Protein AF-A0A4V6XVJ5-F1 (afdb_monomer_lite)

Structure (mmCIF, N/CA/C/O backbone):
data_AF-A0A4V6XVJ5-F1
#
_entry.id   AF-A0A4V6XVJ5-F1
#
loop_
_atom_site.group_PDB
_atom_site.id
_atom_site.type_symbol
_atom_site.label_atom_id
_atom_site.label_alt_id
_atom_site.label_comp_id
_atom_site.label_asym_id
_atom_site.label_entity_id
_atom_site.label_seq_id
_atom_site.pdbx_PDB_ins_code
_atom_site.Cartn_x
_atom_site.Cartn_y
_atom_site.Cartn_z
_atom_site.occupancy
_atom_site.B_iso_or_equiv
_atom_site.auth_seq_id
_atom_site.auth_comp_id
_atom_site.auth_asym_id
_atom_site.auth_atom_id
_atom_site.pdbx_PDB_model_num
ATOM 1 N N . MET A 1 1 ? 0.151 -7.915 -37.404 1.00 77.31 1 MET A N 1
ATOM 2 C CA . MET A 1 1 ? 0.099 -6.824 -36.408 1.00 77.31 1 MET A CA 1
ATOM 3 C C . MET A 1 1 ? -0.570 -7.412 -35.186 1.00 77.31 1 MET A C 1
ATOM 5 O O . MET A 1 1 ? -1.632 -7.996 -35.356 1.00 77.31 1 MET A O 1
ATOM 9 N N . CYS A 1 2 ? 0.086 -7.377 -34.028 1.00 83.38 2 CYS A N 1
ATOM 10 C CA . CYS A 1 2 ? -0.517 -7.877 -32.796 1.00 83.38 2 CYS A CA 1
ATOM 11 C C . CYS A 1 2 ? -1.532 -6.864 -32.285 1.00 83.38 2 CYS A C 1
ATOM 13 O O . CYS A 1 2 ? -1.265 -5.664 -32.319 1.00 83.38 2 CYS A O 1
ATOM 15 N N . ASP A 1 3 ? -2.682 -7.363 -31.858 1.00 83.81 3 ASP A N 1
ATOM 16 C CA . ASP A 1 3 ? -3.689 -6.549 -31.196 1.00 83.81 3 ASP A CA 1
ATOM 17 C C . ASP A 1 3 ? -3.250 -6.365 -29.739 1.00 83.81 3 ASP A C 1
ATOM 19 O O . ASP A 1 3 ? -2.937 -7.342 -29.057 1.00 83.81 3 ASP A O 1
ATOM 23 N N . SER A 1 4 ? -3.145 -5.119 -29.282 1.00 83.50 4 SER A N 1
ATOM 24 C CA . SER A 1 4 ? -2.827 -4.812 -27.883 1.00 83.50 4 SER A CA 1
ATOM 25 C C . SER A 1 4 ? -4.053 -4.893 -26.972 1.00 83.50 4 SER A C 1
ATOM 27 O O . SER A 1 4 ? -3.906 -4.784 -25.752 1.00 83.50 4 SER A O 1
ATOM 29 N N . GLU A 1 5 ? -5.246 -5.068 -27.547 1.00 88.94 5 GLU A N 1
ATOM 30 C CA . GLU A 1 5 ? -6.485 -5.234 -26.799 1.00 88.94 5 GLU A CA 1
ATOM 31 C C . GLU A 1 5 ? -6.541 -6.617 -26.141 1.00 88.94 5 GLU A C 1
ATOM 33 O O . GLU A 1 5 ? -6.606 -7.661 -26.802 1.00 88.94 5 GLU A O 1
ATOM 38 N N . GLY A 1 6 ? -6.519 -6.617 -24.812 1.00 88.81 6 GLY A N 1
ATOM 39 C CA . GLY A 1 6 ? -6.789 -7.802 -24.013 1.00 88.81 6 GLY A CA 1
ATOM 40 C C . GLY A 1 6 ? -8.284 -7.991 -23.763 1.00 88.81 6 GLY A C 1
ATOM 41 O O . GLY A 1 6 ? -9.102 -7.100 -23.980 1.00 88.81 6 GLY A O 1
ATOM 42 N N . GLU A 1 7 ? -8.636 -9.161 -23.247 1.00 92.12 7 GLU A N 1
ATOM 43 C CA . GLU A 1 7 ? -9.950 -9.443 -22.683 1.00 92.12 7 GLU A CA 1
ATOM 44 C C . GLU A 1 7 ? -9.825 -9.690 -21.184 1.00 92.12 7 GLU A C 1
ATOM 46 O O . GLU A 1 7 ? -8.873 -10.301 -20.698 1.00 92.12 7 GLU A O 1
ATOM 51 N N . TRP A 1 8 ? -10.801 -9.214 -20.419 1.00 93.12 8 TRP A N 1
ATOM 52 C CA . TRP A 1 8 ? -10.860 -9.520 -18.999 1.00 93.12 8 TRP A CA 1
ATOM 53 C C . TRP A 1 8 ? -11.197 -10.997 -18.789 1.00 93.12 8 TRP A C 1
ATOM 55 O O . TRP A 1 8 ? -12.204 -11.493 -19.295 1.00 93.12 8 TRP A O 1
ATOM 65 N N . SER A 1 9 ? -10.400 -11.684 -17.972 1.00 94.25 9 SER A N 1
ATOM 66 C CA . SER A 1 9 ? -10.726 -13.027 -17.510 1.00 94.25 9 SER A CA 1
ATOM 67 C C . SER A 1 9 ? -12.006 -13.033 -16.665 1.00 94.25 9 SER A C 1
ATOM 69 O O . SER A 1 9 ? -12.513 -11.996 -16.214 1.00 94.25 9 SER A O 1
ATOM 71 N N . GLN A 1 10 ? -12.535 -14.233 -16.424 1.00 95.38 10 GLN A N 1
ATOM 72 C CA . GLN A 1 10 ? -13.601 -14.416 -15.445 1.00 95.38 10 GLN A CA 1
ATOM 73 C C . GLN A 1 10 ? -13.114 -13.992 -14.056 1.00 95.38 10 GLN A C 1
ATOM 75 O O . GLN A 1 10 ? -11.960 -14.216 -13.687 1.00 95.38 10 GLN A O 1
ATOM 80 N N . TRP A 1 11 ? -14.012 -13.396 -13.275 1.00 95.81 11 TRP A N 1
ATOM 81 C CA . TRP A 1 11 ? -13.737 -13.111 -11.872 1.00 95.81 11 TRP A CA 1
ATOM 82 C C . TRP A 1 11 ? -13.447 -14.405 -11.112 1.00 95.81 11 TRP A C 1
ATOM 84 O O . TRP A 1 11 ? -14.161 -15.396 -11.275 1.00 95.81 11 TRP A O 1
ATOM 94 N N . THR A 1 12 ? -12.444 -14.378 -10.235 1.00 94.00 12 THR A N 1
ATOM 95 C CA . THR A 1 12 ? -12.270 -15.434 -9.240 1.00 94.00 12 THR A CA 1
ATOM 96 C C . THR A 1 12 ? -13.498 -15.512 -8.337 1.00 94.00 12 THR A C 1
ATOM 98 O O . THR A 1 12 ? -14.246 -14.538 -8.169 1.00 94.00 12 THR A O 1
ATOM 101 N N . SER A 1 13 ? -13.684 -16.669 -7.702 1.00 94.25 13 SER A N 1
ATOM 102 C CA . SER A 1 13 ? -14.568 -16.760 -6.545 1.00 94.25 13 SER A CA 1
ATOM 103 C C . SER A 1 13 ? -14.141 -15.741 -5.490 1.00 94.25 13 SER A C 1
ATOM 105 O O . SER A 1 13 ? -12.964 -15.388 -5.382 1.00 94.25 13 SER A O 1
ATOM 107 N N . TRP A 1 14 ? -15.120 -15.257 -4.736 1.00 92.50 14 TRP A N 1
ATOM 108 C CA . TRP A 1 14 ? -14.870 -14.449 -3.553 1.00 92.50 14 TRP A CA 1
ATOM 109 C C . TRP A 1 14 ? -14.043 -15.250 -2.548 1.00 92.50 14 TRP A C 1
ATOM 111 O O . TRP A 1 14 ? -14.385 -16.398 -2.263 1.00 92.50 14 TRP A O 1
ATOM 121 N N . GLU A 1 15 ? -12.980 -14.646 -2.025 1.00 89.12 15 GLU A N 1
ATOM 122 C CA . GLU A 1 15 ? -12.219 -15.201 -0.908 1.00 89.12 15 GLU A CA 1
ATOM 123 C C . GLU A 1 15 ? -13.143 -15.409 0.295 1.00 89.12 15 GLU A C 1
ATOM 125 O O . GLU A 1 15 ? -14.066 -14.618 0.532 1.00 89.12 15 GLU A O 1
ATOM 130 N N . GLU A 1 16 ? -12.915 -16.488 1.040 1.00 90.25 16 GLU A N 1
ATOM 131 C CA . GLU A 1 16 ? -13.668 -16.745 2.261 1.00 90.25 16 GLU A CA 1
ATOM 132 C C . GLU A 1 16 ? -13.434 -15.612 3.263 1.00 90.25 16 GLU A C 1
ATOM 134 O O . GLU A 1 16 ? -12.333 -15.077 3.392 1.00 90.25 16 GLU A O 1
ATOM 139 N N . CYS A 1 17 ? -14.501 -15.221 3.952 1.00 85.31 17 CYS A N 1
ATOM 140 C CA . CYS A 1 17 ? -14.422 -14.234 5.015 1.00 85.31 17 CYS A CA 1
ATOM 141 C C . CYS A 1 17 ? -13.543 -14.789 6.134 1.00 85.31 17 CYS A C 1
ATOM 143 O O . CYS A 1 17 ? -13.891 -15.789 6.762 1.00 85.31 17 CYS A O 1
ATOM 145 N N . SER A 1 18 ? -12.377 -14.176 6.330 1.00 68.81 18 SER A N 1
ATOM 146 C CA . SER A 1 18 ? -11.473 -14.541 7.415 1.00 68.81 18 SER A CA 1
ATOM 147 C C . SER A 1 18 ? -12.133 -14.186 8.744 1.00 68.81 18 SER A C 1
ATOM 149 O O . SER A 1 18 ? -12.203 -13.009 9.084 1.00 68.81 18 SER A O 1
ATOM 151 N N . GLN A 1 19 ? -12.584 -15.200 9.487 1.00 59.81 19 GLN A N 1
ATOM 152 C CA . GLN A 1 19 ? -13.159 -15.080 10.834 1.00 59.81 19 GLN A CA 1
ATOM 153 C C . GLN A 1 19 ? -12.113 -14.741 11.909 1.00 59.81 19 GLN A C 1
ATOM 155 O O . GLN A 1 19 ? -12.142 -15.279 13.018 1.00 59.81 19 GLN A O 1
ATOM 160 N N . GLU A 1 20 ? -11.136 -13.886 11.614 1.00 58.22 20 GLU A N 1
ATOM 161 C CA . GLU A 1 20 ? -10.266 -13.400 12.678 1.00 58.22 20 GLU A CA 1
ATOM 162 C C . GLU A 1 20 ? -11.049 -12.396 13.526 1.00 58.22 20 GLU A C 1
ATOM 164 O O . GLU A 1 20 ? -11.310 -11.275 13.089 1.00 58.22 20 GLU A O 1
ATOM 169 N N . ILE A 1 21 ? -11.411 -12.833 14.744 1.00 51.28 21 ILE A N 1
ATOM 170 C CA . ILE A 1 21 ? -12.167 -12.143 15.810 1.00 51.28 21 ILE A CA 1
ATOM 171 C C . ILE A 1 21 ? -11.436 -10.863 16.252 1.00 51.28 21 ILE A C 1
ATOM 173 O O . ILE A 1 21 ? -10.920 -10.719 17.359 1.00 51.28 21 ILE A O 1
ATOM 177 N N . SER A 1 22 ? -11.356 -9.894 15.357 1.00 46.94 22 SER A N 1
ATOM 178 C CA . SER A 1 22 ? -10.777 -8.589 15.598 1.00 46.94 22 SER A CA 1
ATOM 179 C C . SER A 1 22 ? -11.699 -7.547 14.986 1.00 46.94 22 SER A C 1
ATOM 181 O O . SER A 1 22 ? -12.334 -7.761 13.963 1.00 46.94 22 SER A O 1
ATOM 183 N N . VAL A 1 23 ? -11.821 -6.408 15.661 1.00 50.66 23 VAL A N 1
ATOM 184 C CA . VAL A 1 23 ? -12.864 -5.373 15.503 1.00 50.66 23 VAL A CA 1
ATOM 185 C C . VAL A 1 23 ? -12.814 -4.633 14.139 1.00 50.66 23 VAL A C 1
ATOM 187 O O . VAL A 1 23 ? -13.406 -3.570 13.955 1.00 50.66 23 VAL A O 1
ATOM 190 N N . VAL A 1 24 ? -12.111 -5.177 13.145 1.00 51.53 24 VAL A N 1
ATOM 191 C CA . VAL A 1 24 ? -12.070 -4.690 11.766 1.00 51.53 24 VAL A CA 1
ATOM 192 C C . VAL A 1 24 ? -13.056 -5.522 10.951 1.00 51.53 24 VAL A C 1
ATOM 194 O O . VAL A 1 24 ? -12.954 -6.740 10.924 1.00 51.53 24 VAL A O 1
ATOM 197 N N . ARG A 1 25 ? -14.025 -4.866 10.300 1.00 57.25 25 ARG A N 1
ATOM 198 C CA . ARG A 1 25 ? -15.020 -5.545 9.455 1.00 57.25 25 ARG A CA 1
ATOM 199 C C . ARG A 1 25 ? -14.314 -6.463 8.457 1.00 57.25 25 ARG A C 1
ATOM 201 O O . ARG A 1 25 ? -13.457 -5.996 7.707 1.00 57.25 25 ARG A O 1
ATOM 208 N N . GLU A 1 26 ? -14.680 -7.740 8.480 1.00 74.81 26 GLU A N 1
ATOM 209 C CA . GLU A 1 26 ? -14.165 -8.746 7.559 1.00 74.81 26 GLU A CA 1
ATOM 210 C C . GLU A 1 26 ? -14.510 -8.333 6.125 1.00 74.81 26 GLU A C 1
ATOM 212 O O . GLU A 1 26 ? -15.661 -8.005 5.814 1.00 74.81 26 GLU A O 1
ATOM 217 N N . GLN A 1 27 ? -13.501 -8.309 5.257 1.00 82.31 27 GLN A N 1
ATOM 218 C CA . GLN A 1 27 ? -13.667 -8.037 3.834 1.00 82.31 27 GLN A CA 1
ATOM 219 C C . GLN A 1 27 ? -13.317 -9.291 3.046 1.00 82.31 27 GLN A C 1
ATOM 221 O O . GLN A 1 27 ? -12.343 -9.976 3.342 1.00 82.31 27 GLN A O 1
ATOM 226 N N . SER A 1 28 ? -14.124 -9.566 2.031 1.00 87.38 28 SER A N 1
ATOM 227 C CA . SER A 1 28 ? -13.884 -10.603 1.039 1.00 87.38 28 SER A CA 1
ATOM 228 C C . SER A 1 28 ? -13.462 -9.920 -0.257 1.00 87.38 28 SER A C 1
ATOM 230 O O . SER A 1 28 ? -14.032 -8.888 -0.630 1.00 87.38 28 SER A O 1
ATOM 232 N N . SER A 1 29 ? -12.459 -10.470 -0.939 1.00 88.81 29 SER A N 1
ATOM 233 C CA . SER A 1 29 ? -11.959 -9.927 -2.199 1.00 88.81 29 SER A CA 1
ATOM 234 C C . SER A 1 29 ? -12.123 -10.925 -3.343 1.00 88.81 29 SER A C 1
ATOM 236 O O . SER A 1 29 ? -12.207 -12.136 -3.138 1.00 88.81 29 SER A O 1
ATOM 238 N N . ARG A 1 30 ? -12.218 -10.417 -4.569 1.00 92.62 30 ARG A N 1
ATOM 239 C CA . ARG A 1 30 ? -12.063 -11.208 -5.793 1.00 92.62 30 ARG A CA 1
ATOM 240 C C . ARG A 1 30 ? -11.272 -10.418 -6.816 1.00 92.62 30 ARG A C 1
ATOM 242 O O . ARG A 1 30 ? -11.210 -9.188 -6.767 1.00 92.62 30 ARG A O 1
ATOM 249 N N . SER A 1 31 ? -10.679 -11.112 -7.776 1.00 90.88 31 SER A N 1
ATOM 250 C CA . SER A 1 31 ? -9.890 -10.463 -8.815 1.00 90.88 31 SER A CA 1
ATOM 251 C C . SER A 1 31 ? -10.122 -11.067 -10.189 1.00 90.88 31 SER A C 1
ATOM 253 O O . SER A 1 31 ? -10.646 -12.170 -10.318 1.00 90.88 31 SER A O 1
ATOM 255 N N . ARG A 1 32 ? -9.763 -10.315 -11.222 1.00 92.81 32 ARG A N 1
ATOM 256 C CA . ARG A 1 32 ? -9.665 -10.795 -12.600 1.00 92.81 32 ARG A CA 1
ATOM 257 C C . ARG A 1 32 ? -8.438 -10.189 -13.255 1.00 92.81 32 ARG A C 1
ATOM 259 O O . ARG A 1 32 ? -7.958 -9.136 -12.824 1.00 92.81 32 ARG A O 1
ATOM 266 N N . GLU A 1 33 ? -7.953 -10.841 -14.295 1.00 91.56 33 GLU A N 1
ATOM 267 C CA . GLU A 1 33 ? -6.733 -10.463 -14.995 1.00 91.56 33 GLU A CA 1
ATOM 268 C C . GLU A 1 33 ? -7.045 -10.090 -16.438 1.00 91.56 33 GLU A C 1
ATOM 270 O O . GLU A 1 33 ? -7.973 -10.619 -17.047 1.00 91.56 33 GLU A O 1
ATOM 275 N N . CYS A 1 34 ? -6.284 -9.145 -16.969 1.00 92.06 34 CYS A N 1
ATOM 276 C CA . CYS A 1 34 ? -6.323 -8.797 -18.376 1.00 92.06 34 CYS A CA 1
ATOM 277 C C . CYS A 1 34 ? -5.509 -9.850 -19.141 1.00 92.06 34 CYS A C 1
ATOM 279 O O . CYS A 1 34 ? -4.292 -9.939 -18.964 1.00 92.06 34 CYS A O 1
ATOM 281 N N . ILE A 1 35 ? -6.181 -10.684 -19.933 1.00 91.38 35 ILE A N 1
ATOM 282 C CA . ILE A 1 35 ? -5.590 -11.812 -20.660 1.00 91.38 35 ILE A CA 1
ATOM 283 C C . ILE A 1 35 ? -5.634 -11.572 -22.171 1.00 91.38 35 ILE A C 1
ATOM 285 O O . ILE A 1 35 ? -6.416 -10.771 -22.671 1.00 91.38 35 ILE A O 1
ATOM 289 N N . SER A 1 36 ? -4.757 -12.242 -22.917 1.00 89.50 36 SER A N 1
ATOM 290 C CA . SER A 1 36 ? -4.786 -12.174 -24.383 1.00 89.50 36 SER A CA 1
ATOM 291 C C . SER A 1 36 ? -5.982 -12.961 -24.925 1.00 89.50 36 SER A C 1
ATOM 293 O O . SER A 1 36 ? -6.366 -13.981 -24.348 1.00 89.50 36 SER A O 1
ATOM 295 N N . LYS A 1 37 ? -6.564 -12.494 -26.039 1.00 91.69 37 LYS A N 1
ATOM 296 C CA . LYS A 1 37 ? -7.649 -13.204 -26.737 1.00 91.69 37 LYS A CA 1
ATOM 297 C C . LYS A 1 37 ? -7.170 -14.621 -27.123 1.00 91.69 37 LYS A C 1
ATOM 299 O O . LYS A 1 37 ? -6.032 -14.758 -27.579 1.00 91.69 37 LYS A O 1
ATOM 304 N N . PRO A 1 38 ? -8.004 -15.667 -26.978 1.00 88.94 38 PRO A N 1
ATOM 305 C CA . PRO A 1 38 ? -7.586 -17.063 -27.162 1.00 88.94 38 PRO A CA 1
ATOM 306 C C . PRO A 1 38 ? -7.098 -17.385 -28.584 1.00 88.94 38 PRO A C 1
ATOM 308 O O . PRO A 1 38 ? -6.280 -18.286 -28.751 1.00 88.94 38 PRO A O 1
ATOM 311 N N . ASP A 1 39 ? -7.539 -16.618 -29.585 1.00 91.19 39 ASP A N 1
ATOM 312 C CA . ASP A 1 39 ? -7.175 -16.802 -30.997 1.00 91.19 39 ASP A CA 1
ATOM 313 C C . ASP A 1 39 ? -5.932 -15.993 -31.428 1.00 91.19 39 ASP A C 1
ATOM 315 O O . ASP A 1 39 ? -5.608 -15.912 -32.616 1.00 91.19 39 ASP A O 1
ATOM 319 N N . GLN A 1 40 ? -5.220 -15.361 -30.486 1.00 87.56 40 GLN A N 1
ATOM 320 C CA . GLN A 1 40 ? -4.002 -14.609 -30.793 1.00 87.56 40 GLN A CA 1
ATOM 321 C C . GLN A 1 40 ? -2.837 -15.554 -31.138 1.00 87.56 40 GLN A C 1
ATOM 323 O O . GLN A 1 40 ? -2.614 -16.550 -30.444 1.00 87.56 40 GLN A O 1
ATOM 328 N N . PRO A 1 41 ? -2.020 -15.230 -32.159 1.00 91.88 41 PRO A N 1
ATOM 329 C CA . PRO A 1 41 ? -0.774 -15.943 -32.413 1.00 91.88 41 PRO A CA 1
ATOM 330 C C . PRO A 1 41 ? 0.127 -15.919 -31.171 1.00 91.88 41 PRO A C 1
ATOM 332 O O . PRO A 1 41 ? 0.226 -14.892 -30.500 1.00 91.88 41 PRO A O 1
ATOM 335 N N . MET A 1 42 ? 0.854 -17.007 -30.901 1.00 86.31 42 MET A N 1
ATOM 336 C CA . MET A 1 42 ? 1.773 -17.102 -29.751 1.00 86.31 42 MET A CA 1
ATOM 337 C C . MET A 1 42 ? 2.783 -15.942 -29.671 1.00 86.31 42 MET A C 1
ATOM 339 O O . MET A 1 42 ? 3.097 -15.476 -28.579 1.00 86.31 42 MET A O 1
ATOM 343 N N . GLU A 1 43 ? 3.240 -15.426 -30.815 1.00 89.62 43 GLU A N 1
ATOM 344 C CA . GLU A 1 43 ? 4.138 -14.262 -30.888 1.00 89.62 43 GLU A CA 1
ATOM 345 C C . GLU A 1 43 ? 3.502 -12.989 -30.301 1.00 89.62 43 GLU A C 1
ATOM 347 O O . GLU A 1 43 ? 4.178 -12.172 -29.673 1.00 89.62 43 GLU A O 1
ATOM 352 N N . CYS A 1 44 ? 2.184 -12.837 -30.442 1.00 85.44 44 CYS A N 1
ATOM 353 C CA . CYS A 1 44 ? 1.443 -11.713 -29.882 1.00 85.44 44 CYS A CA 1
ATOM 354 C C . CYS A 1 44 ? 1.212 -11.854 -28.378 1.00 85.44 44 CYS A C 1
ATOM 356 O O . CYS A 1 44 ? 1.211 -10.851 -27.670 1.00 85.44 44 CYS A O 1
ATOM 358 N N . ILE A 1 45 ? 1.115 -13.084 -27.869 1.00 81.75 45 ILE A N 1
ATOM 359 C CA . ILE A 1 45 ? 1.033 -13.352 -26.428 1.00 81.75 45 ILE A CA 1
ATOM 360 C C . ILE A 1 45 ? 2.335 -12.928 -25.729 1.00 81.75 45 ILE A C 1
ATOM 362 O O . ILE A 1 45 ? 2.297 -12.303 -24.667 1.00 81.75 45 ILE A O 1
ATOM 366 N N . GLU A 1 46 ? 3.499 -13.206 -26.324 1.00 82.12 46 GLU A N 1
ATOM 367 C CA . GLU A 1 46 ? 4.789 -12.748 -25.784 1.00 82.12 46 GLU A CA 1
ATOM 368 C C . GLU A 1 46 ? 4.963 -11.228 -25.884 1.00 82.12 46 GLU A C 1
ATOM 370 O O . GLU A 1 46 ? 5.443 -10.585 -24.941 1.00 82.12 46 GLU A O 1
ATOM 375 N N . PHE A 1 47 ? 4.527 -10.631 -26.998 1.00 83.00 47 PHE A N 1
ATOM 376 C CA . PHE A 1 47 ? 4.525 -9.179 -27.164 1.00 83.00 47 PHE A CA 1
ATOM 377 C C . PHE A 1 47 ? 3.675 -8.490 -26.086 1.00 83.00 47 PHE A C 1
ATOM 379 O O . PHE A 1 47 ? 4.157 -7.562 -25.431 1.00 83.00 47 PHE A O 1
ATOM 386 N N . ALA A 1 48 ? 2.463 -9.000 -25.856 1.00 81.31 48 ALA A N 1
ATOM 387 C CA . ALA A 1 48 ? 1.528 -8.556 -24.829 1.00 81.31 48 ALA A CA 1
ATOM 388 C C . ALA A 1 48 ? 2.096 -8.676 -23.405 1.00 81.31 48 ALA A C 1
ATOM 390 O O . ALA A 1 48 ? 1.946 -7.755 -22.605 1.00 81.31 48 ALA A O 1
ATOM 391 N N . ARG A 1 49 ? 2.812 -9.763 -23.081 1.00 77.25 49 ARG A N 1
ATOM 392 C CA . ARG A 1 49 ? 3.503 -9.892 -21.781 1.00 77.25 49 ARG A CA 1
ATOM 393 C C . ARG A 1 49 ? 4.579 -8.829 -21.578 1.00 77.25 49 ARG A C 1
ATOM 395 O O . ARG A 1 49 ? 4.762 -8.350 -20.464 1.00 77.25 49 ARG A O 1
ATOM 402 N N . THR A 1 50 ? 5.278 -8.461 -22.648 1.00 78.94 50 THR A N 1
ATOM 403 C CA . THR A 1 50 ? 6.412 -7.529 -22.579 1.00 78.94 50 THR A CA 1
ATOM 404 C C . THR A 1 50 ? 5.960 -6.066 -22.541 1.00 78.94 50 THR A C 1
ATOM 406 O O . THR A 1 50 ? 6.566 -5.255 -21.845 1.00 78.94 50 THR A O 1
ATOM 409 N N . HIS A 1 51 ? 4.893 -5.724 -23.267 1.00 80.31 51 HIS A N 1
ATOM 410 C CA . HIS A 1 51 ? 4.434 -4.338 -23.441 1.00 80.31 51 HIS A CA 1
ATOM 411 C C . HIS A 1 51 ? 3.177 -3.998 -22.626 1.00 80.31 51 HIS A C 1
ATOM 413 O O . HIS A 1 51 ? 2.821 -2.825 -22.519 1.00 80.31 51 HIS A O 1
ATOM 419 N N . GLY A 1 52 ? 2.552 -4.999 -22.001 1.00 80.56 52 GLY A N 1
ATOM 420 C CA . GLY A 1 52 ? 1.268 -4.868 -21.322 1.00 80.56 52 GLY A CA 1
ATOM 421 C C . GLY A 1 52 ? 0.092 -5.038 -22.284 1.00 80.56 52 GLY A C 1
ATOM 422 O O . GLY A 1 52 ? 0.176 -4.703 -23.464 1.00 80.56 52 GLY A O 1
ATOM 423 N N . LEU A 1 53 ? -1.010 -5.569 -21.759 1.00 85.75 53 LEU A N 1
ATOM 424 C CA . LEU A 1 53 ? -2.307 -5.597 -22.433 1.00 85.75 53 LEU A CA 1
ATOM 425 C C . LEU A 1 53 ? -3.140 -4.393 -21.994 1.00 85.75 53 LEU A C 1
ATOM 427 O O . LEU A 1 53 ? -3.039 -3.948 -20.847 1.00 85.75 53 LEU A O 1
ATOM 431 N N . VAL A 1 54 ? -3.983 -3.904 -22.899 1.00 86.44 54 VAL A N 1
ATOM 432 C CA . VAL A 1 54 ? -4.960 -2.846 -22.632 1.00 86.44 54 VAL A CA 1
ATOM 433 C C . VAL A 1 54 ? -6.344 -3.493 -22.633 1.00 86.44 54 VAL A C 1
ATOM 435 O O . VAL A 1 54 ? -6.784 -3.974 -23.670 1.00 86.44 54 VAL A O 1
ATOM 438 N N . CYS A 1 55 ? -7.004 -3.570 -21.475 1.00 83.19 55 CYS A N 1
ATOM 439 C CA . CYS A 1 55 ? -8.351 -4.156 -21.348 1.00 83.19 55 CYS A CA 1
ATOM 440 C C . CYS A 1 55 ? -9.465 -3.119 -21.110 1.00 83.19 55 CYS A C 1
ATOM 442 O O . CYS A 1 55 ? -10.621 -3.513 -20.984 1.00 83.19 55 CYS A O 1
ATOM 444 N N . ASP A 1 56 ? -9.126 -1.828 -21.021 1.00 78.94 56 ASP A N 1
ATOM 445 C CA . ASP A 1 56 ? -10.034 -0.677 -20.910 1.00 78.94 56 ASP A CA 1
ATOM 446 C C . ASP A 1 56 ? -9.315 0.572 -21.478 1.00 78.94 56 ASP A C 1
ATOM 448 O O . ASP A 1 56 ? -8.083 0.598 -21.523 1.00 78.94 56 ASP A O 1
ATOM 452 N N . ASP A 1 57 ? -10.058 1.615 -21.865 1.00 62.28 57 ASP A N 1
ATOM 453 C CA . ASP A 1 57 ? -9.547 2.780 -22.619 1.00 62.28 57 ASP A CA 1
ATOM 454 C C . ASP A 1 57 ? -8.477 3.640 -21.908 1.00 62.28 57 ASP A C 1
ATOM 456 O O . ASP A 1 57 ? -7.874 4.501 -22.548 1.00 62.28 57 ASP A O 1
ATOM 460 N N . GLU A 1 58 ? -8.204 3.446 -20.609 1.00 53.84 58 GLU A N 1
ATOM 461 C CA . GLU A 1 58 ? -7.354 4.387 -19.855 1.00 53.84 58 GLU A CA 1
ATOM 462 C C . GLU A 1 58 ? -6.250 3.783 -18.972 1.00 53.84 58 GLU A C 1
ATOM 464 O O . GLU A 1 58 ? -5.379 4.535 -18.530 1.00 53.84 58 GLU A O 1
ATOM 469 N N . GLU A 1 59 ? -6.180 2.465 -18.736 1.00 54.12 59 GLU A N 1
ATOM 470 C CA . GLU A 1 59 ? -5.193 1.935 -17.781 1.00 54.12 59 GLU A CA 1
ATOM 471 C C . GLU A 1 59 ? -4.543 0.593 -18.164 1.00 54.12 59 GLU A C 1
ATOM 473 O O . GLU A 1 59 ? -5.184 -0.447 -18.296 1.00 54.12 59 GLU A O 1
ATOM 478 N N . ILE A 1 60 ? -3.203 0.605 -18.231 1.00 62.66 60 ILE A N 1
ATOM 479 C CA . ILE A 1 60 ? -2.328 -0.574 -18.366 1.00 62.66 60 ILE A CA 1
ATOM 480 C C . ILE A 1 60 ? -2.168 -1.239 -16.985 1.00 62.66 60 ILE A C 1
ATOM 482 O O . ILE A 1 60 ? -1.064 -1.295 -16.430 1.00 62.66 60 ILE A O 1
ATOM 486 N N . TYR A 1 61 ? -3.269 -1.687 -16.377 1.00 65.25 61 TYR A N 1
ATOM 487 C CA . TYR A 1 61 ? -3.230 -2.505 -15.163 1.00 65.25 61 TYR A CA 1
ATOM 488 C C . TYR A 1 61 ? -3.666 -3.938 -15.484 1.00 65.25 61 TYR A C 1
ATOM 490 O O . TYR A 1 61 ? -4.823 -4.171 -15.828 1.00 65.25 61 TYR A O 1
ATOM 498 N N . PRO A 1 62 ? -2.775 -4.936 -15.326 1.00 75.56 62 PRO A N 1
ATOM 499 C CA . PRO A 1 62 ? -3.075 -6.316 -15.703 1.00 75.56 62 PRO A CA 1
ATOM 500 C C . PRO A 1 62 ? -4.060 -7.009 -14.752 1.00 75.56 62 PRO A C 1
ATOM 502 O O . PRO A 1 62 ? -4.449 -8.144 -15.007 1.00 75.56 62 PRO A O 1
ATOM 505 N N . LYS A 1 63 ? -4.458 -6.367 -13.646 1.00 84.56 63 LYS A N 1
ATOM 506 C CA . LYS A 1 63 ? -5.303 -6.967 -12.614 1.00 84.56 63 LYS A CA 1
ATOM 507 C C . LYS A 1 63 ? -6.299 -5.955 -12.068 1.00 84.56 63 LYS A C 1
ATOM 509 O O . LYS A 1 63 ? -5.916 -4.865 -11.652 1.00 84.56 63 LYS A O 1
ATOM 514 N N . ARG A 1 64 ? -7.565 -6.362 -11.996 1.00 84.75 64 ARG A N 1
ATOM 515 C CA . ARG A 1 64 ? -8.631 -5.620 -11.320 1.00 84.75 64 ARG A CA 1
ATOM 516 C C . ARG A 1 64 ? -9.036 -6.366 -10.058 1.00 84.75 64 ARG A C 1
ATOM 518 O O . ARG A 1 64 ? -9.206 -7.584 -10.089 1.00 84.75 64 ARG A O 1
ATOM 525 N N . ILE A 1 65 ? -9.184 -5.633 -8.960 1.00 85.56 65 ILE A N 1
ATOM 526 C CA . ILE A 1 65 ? -9.583 -6.177 -7.660 1.00 85.56 65 ILE A CA 1
ATOM 527 C C . ILE A 1 65 ? -10.904 -5.532 -7.257 1.00 85.56 65 ILE A C 1
ATOM 529 O O . ILE A 1 65 ? -11.085 -4.321 -7.396 1.00 85.56 65 ILE A O 1
ATOM 533 N N . GLU A 1 66 ? -11.823 -6.355 -6.771 1.00 90.31 66 GLU A N 1
ATOM 534 C CA . GLU A 1 66 ? -13.093 -5.933 -6.201 1.00 90.31 66 GLU A CA 1
ATOM 535 C C . GLU A 1 66 ? -13.174 -6.431 -4.758 1.00 90.31 66 GLU A C 1
ATOM 537 O O . GLU A 1 66 ? -12.886 -7.594 -4.481 1.00 90.31 66 GLU A O 1
ATOM 542 N N . ASN A 1 67 ? -13.568 -5.542 -3.849 1.00 87.31 67 ASN A N 1
ATOM 543 C CA . ASN A 1 67 ? -13.718 -5.840 -2.428 1.00 87.31 67 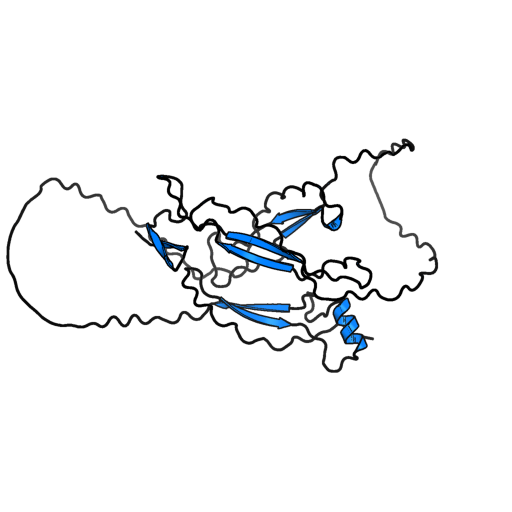ASN A CA 1
ATOM 544 C C . ASN A 1 67 ? -15.185 -5.680 -2.031 1.00 87.31 67 ASN A C 1
ATOM 546 O O . ASN A 1 67 ? -15.859 -4.763 -2.510 1.00 87.31 67 ASN A O 1
ATOM 550 N N . ARG A 1 68 ? -15.659 -6.533 -1.124 1.00 87.19 68 ARG A N 1
ATOM 551 C CA . ARG A 1 68 ? -16.962 -6.393 -0.468 1.00 87.19 68 ARG A CA 1
ATOM 552 C C . ARG A 1 68 ? -16.841 -6.669 1.022 1.00 87.19 68 ARG A C 1
ATOM 554 O O . ARG A 1 68 ? -15.996 -7.457 1.443 1.00 87.19 68 ARG A O 1
ATOM 561 N N . ASP A 1 69 ? -17.735 -6.076 1.797 1.00 85.81 69 ASP A N 1
ATOM 562 C CA . ASP A 1 69 ? -17.886 -6.449 3.197 1.00 85.81 69 ASP A CA 1
ATOM 563 C C . ASP A 1 69 ? -18.513 -7.838 3.298 1.00 85.81 69 ASP A C 1
ATOM 565 O O . ASP A 1 69 ? -19.415 -8.205 2.533 1.00 85.81 69 ASP A O 1
ATOM 569 N N . CYS A 1 70 ? -18.024 -8.617 4.253 1.00 83.44 70 CYS A N 1
ATOM 570 C CA . CYS A 1 70 ? -18.615 -9.896 4.580 1.00 83.44 70 CYS A CA 1
ATOM 571 C C . CYS A 1 70 ? -20.032 -9.687 5.123 1.00 83.44 70 CYS A C 1
ATOM 573 O O . CYS A 1 70 ? -20.260 -8.763 5.915 1.00 83.44 70 CYS A O 1
ATOM 575 N N . PRO A 1 71 ? -21.008 -10.511 4.700 1.00 81.56 71 PRO A N 1
ATOM 576 C CA . PRO A 1 71 ? -22.333 -10.457 5.287 1.00 81.56 71 PRO A CA 1
ATOM 577 C C . PRO A 1 71 ? -22.177 -10.703 6.784 1.00 81.56 71 PRO A C 1
ATOM 579 O O . PRO A 1 71 ? -21.647 -11.739 7.183 1.00 81.56 71 PRO A O 1
ATOM 582 N N . GLN A 1 72 ? -22.610 -9.746 7.608 1.00 73.12 72 GLN A N 1
ATOM 583 C CA . GLN A 1 72 ? -22.674 -9.979 9.043 1.00 73.12 72 GLN A CA 1
ATOM 584 C C . GLN A 1 72 ? -23.621 -11.156 9.229 1.00 73.12 72 GLN A C 1
ATOM 586 O O . GLN A 1 72 ? -24.824 -11.033 8.986 1.00 73.12 72 GLN A O 1
ATOM 591 N N . GLN A 1 73 ? -23.081 -12.323 9.586 1.00 64.88 73 GLN A N 1
ATOM 592 C CA . GLN A 1 73 ? -23.916 -13.370 10.135 1.00 64.88 73 GLN A CA 1
ATOM 593 C C . GLN A 1 73 ? -24.552 -12.727 11.359 1.00 64.88 73 GLN A C 1
ATOM 595 O O . GLN A 1 73 ? -23.859 -12.412 12.325 1.00 64.88 73 GLN A O 1
ATOM 600 N N . ASN A 1 74 ? -25.851 -12.434 11.271 1.00 56.41 74 ASN A N 1
ATOM 601 C CA . ASN A 1 74 ? -26.649 -12.112 12.436 1.00 56.41 74 ASN A CA 1
ATOM 602 C C . ASN A 1 74 ? -26.465 -13.303 13.372 1.00 56.41 74 ASN A C 1
ATOM 604 O O . ASN A 1 74 ? -27.124 -14.328 13.203 1.00 56.41 74 ASN A O 1
ATOM 608 N N . MET A 1 75 ? -25.528 -13.193 14.314 1.00 52.88 75 MET A N 1
ATOM 609 C CA . MET A 1 75 ? -25.512 -14.021 15.502 1.00 52.88 75 MET A CA 1
ATOM 610 C C . MET A 1 75 ? -26.806 -13.665 16.211 1.00 52.88 75 MET A C 1
ATOM 612 O O . MET A 1 75 ? -26.884 -12.699 16.969 1.00 52.88 75 MET A O 1
ATOM 616 N N . VAL A 1 76 ? -27.864 -14.391 15.856 1.00 51.16 76 VAL A N 1
ATOM 617 C CA . VAL A 1 76 ? -29.096 -14.401 16.614 1.00 51.16 76 VAL A CA 1
ATOM 618 C C . VAL A 1 76 ? -28.657 -14.896 17.978 1.00 51.16 76 VAL A C 1
ATOM 620 O O . VAL A 1 76 ? -28.295 -16.055 18.156 1.00 51.16 76 VAL A O 1
ATOM 623 N N . HIS A 1 77 ? -28.569 -13.954 18.906 1.00 50.03 77 HIS A N 1
ATOM 624 C CA . HIS A 1 77 ? -28.409 -14.213 20.316 1.00 50.03 77 HIS A CA 1
ATOM 625 C C . HIS A 1 77 ? -29.681 -14.974 20.724 1.00 50.03 77 HIS A C 1
ATOM 627 O O . HIS A 1 77 ? -30.662 -14.372 21.155 1.00 50.03 77 HIS A O 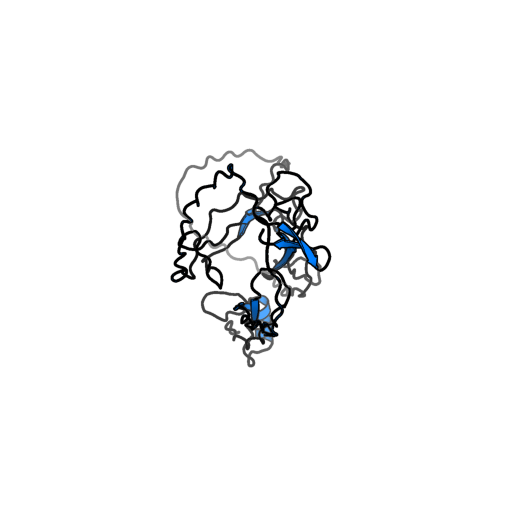1
ATOM 633 N N . GLU A 1 78 ? -29.711 -16.296 20.531 1.00 48.47 78 GLU A N 1
ATOM 634 C CA . GLU A 1 78 ? -30.621 -17.175 21.262 1.00 48.47 78 GLU A CA 1
ATOM 635 C C . GLU A 1 78 ? -30.162 -17.147 22.721 1.00 48.47 78 GLU A C 1
ATOM 637 O O . GLU A 1 78 ? -29.482 -18.033 23.234 1.00 48.47 78 GLU A O 1
ATOM 642 N N . LEU A 1 79 ? -30.507 -16.050 23.398 1.00 48.91 79 LEU A N 1
ATOM 643 C CA . LEU A 1 79 ? -30.684 -16.069 24.834 1.00 48.91 79 LEU A CA 1
ATOM 644 C C . LEU A 1 79 ? -31.829 -17.043 25.082 1.00 48.91 79 LEU A C 1
ATOM 646 O O . LEU A 1 79 ? -32.997 -16.707 24.891 1.00 48.91 79 LEU A O 1
ATOM 650 N N . PHE A 1 80 ? -31.466 -18.258 25.478 1.00 46.78 80 PHE A N 1
ATOM 651 C CA . PHE A 1 80 ? -32.355 -19.164 26.180 1.00 46.78 80 PHE A CA 1
ATOM 652 C C . PHE A 1 80 ? -32.951 -18.405 27.371 1.00 46.78 80 PHE A C 1
ATOM 654 O O . PHE A 1 80 ? -32.314 -18.210 28.406 1.00 46.78 80 PHE A O 1
ATOM 661 N N . VAL A 1 81 ? -34.180 -17.929 27.185 1.00 48.25 81 VAL A N 1
ATOM 662 C CA . VAL A 1 81 ? -35.075 -17.515 28.258 1.00 48.25 81 VAL A CA 1
ATOM 663 C C . VAL A 1 81 ? -35.553 -18.803 28.912 1.00 48.25 81 VAL A C 1
ATOM 665 O O . VAL A 1 81 ? -36.549 -19.382 28.486 1.00 48.25 81 VAL A O 1
ATOM 668 N N . ASP A 1 82 ? -34.826 -19.270 29.924 1.00 50.62 82 ASP A N 1
ATOM 669 C CA . ASP A 1 82 ? -35.351 -20.286 30.830 1.00 50.62 82 ASP A CA 1
ATOM 670 C C . ASP A 1 82 ? -36.062 -19.569 31.982 1.00 50.62 82 ASP A C 1
ATOM 672 O O . ASP A 1 82 ? -35.460 -19.024 32.911 1.00 50.62 82 ASP A O 1
ATOM 676 N N . ASN A 1 83 ? -37.381 -19.464 31.837 1.00 52.06 83 ASN A N 1
ATOM 677 C CA . ASN A 1 83 ? -38.277 -18.812 32.778 1.00 52.06 83 ASN A CA 1
ATOM 678 C C . ASN A 1 83 ? -38.698 -19.854 33.831 1.00 52.06 83 ASN A C 1
ATOM 680 O O . ASN A 1 83 ? -39.705 -20.542 33.674 1.00 52.06 83 ASN A O 1
ATOM 684 N N . GLY A 1 84 ? -37.906 -19.987 34.898 1.00 44.72 84 GLY A N 1
ATOM 685 C CA . GLY A 1 84 ? -38.115 -20.953 35.982 1.00 44.72 84 GLY A CA 1
ATOM 686 C C . GLY A 1 84 ? -38.254 -20.305 37.364 1.00 44.72 84 GLY A C 1
ATOM 687 O O . GLY A 1 84 ? -37.280 -20.145 38.085 1.00 44.72 84 GLY A O 1
ATOM 688 N N . GLN A 1 85 ? -39.490 -19.935 37.698 1.00 44.97 85 GLN A N 1
ATOM 689 C CA . GLN A 1 85 ? -40.115 -19.753 39.020 1.00 44.97 85 GLN A CA 1
ATOM 690 C C . GLN A 1 85 ? -39.297 -19.853 40.337 1.00 44.97 85 GLN A C 1
ATOM 692 O O . GLN A 1 85 ? -38.761 -20.894 40.695 1.00 44.97 85 GLN A O 1
ATOM 697 N N . SER A 1 86 ? -39.535 -18.821 41.167 1.00 46.25 86 SER A N 1
ATOM 698 C CA . SER A 1 86 ? -39.979 -18.875 42.579 1.00 46.25 86 SER A CA 1
ATOM 699 C C . SER A 1 86 ? -39.028 -19.416 43.660 1.00 46.25 86 SER A C 1
ATOM 701 O O . SER A 1 86 ? -38.792 -20.617 43.770 1.00 46.25 86 SER A O 1
ATOM 703 N N . ARG A 1 87 ? -38.658 -18.534 44.604 1.00 44.28 87 ARG A N 1
ATOM 704 C CA . ARG A 1 87 ? -39.097 -18.654 46.010 1.00 44.28 87 ARG A CA 1
ATOM 705 C C . ARG A 1 87 ? -38.805 -17.401 46.834 1.00 44.28 87 ARG A C 1
ATOM 707 O O . ARG A 1 87 ? -37.786 -16.738 46.672 1.00 44.28 87 ARG A O 1
ATOM 714 N N . ASP A 1 88 ? -39.750 -17.140 47.723 1.00 56.56 88 ASP A N 1
ATOM 715 C CA . ASP A 1 88 ? -39.851 -16.057 48.690 1.00 56.56 88 ASP A CA 1
ATOM 716 C C . ASP A 1 88 ? -38.642 -15.910 49.625 1.00 56.56 88 ASP A C 1
ATOM 718 O O . ASP A 1 88 ? -38.078 -16.907 50.083 1.00 56.56 88 ASP A O 1
ATOM 722 N N . LYS A 1 89 ? -38.346 -14.663 50.024 1.00 43.00 89 LYS A N 1
ATOM 723 C CA . LYS A 1 89 ? -37.925 -14.320 51.396 1.00 43.00 89 LYS A CA 1
ATOM 724 C C . LYS A 1 89 ? -38.097 -12.814 51.686 1.00 43.00 89 LYS A C 1
ATOM 726 O O . LYS A 1 89 ? -37.785 -12.005 50.814 1.00 43.00 89 LYS A O 1
ATOM 731 N N . PRO A 1 90 ? -38.583 -12.429 52.884 1.00 59.00 90 PRO A N 1
ATOM 732 C CA . PRO A 1 90 ? -38.896 -11.041 53.233 1.00 59.00 90 PRO A CA 1
ATOM 733 C C . PRO A 1 90 ? -37.777 -10.339 54.033 1.00 59.00 90 PRO A C 1
ATOM 735 O O . PRO A 1 90 ? -36.909 -11.019 54.569 1.00 59.00 90 PRO A O 1
ATOM 738 N N . MET A 1 91 ? -37.892 -8.996 54.113 1.00 45.38 91 MET A N 1
ATOM 739 C CA . MET A 1 91 ? -37.524 -8.050 55.205 1.00 45.38 91 MET A CA 1
ATOM 740 C C . MET A 1 91 ? -36.209 -8.308 55.970 1.00 45.38 91 MET A C 1
ATOM 742 O O . MET A 1 91 ? -36.014 -9.359 56.556 1.00 45.38 91 MET A O 1
ATOM 746 N N . GLU A 1 92 ? -35.244 -7.396 56.083 1.00 44.53 92 GLU A N 1
ATOM 747 C CA . GLU A 1 92 ? -35.268 -6.019 56.601 1.00 44.53 92 GLU A CA 1
ATOM 748 C C . GLU A 1 92 ? -33.814 -5.507 56.507 1.00 44.53 92 GLU A C 1
ATOM 750 O O . GLU A 1 92 ? -32.895 -6.294 56.739 1.00 44.53 92 GLU A O 1
ATOM 755 N N . ARG A 1 93 ? -33.585 -4.209 56.272 1.00 39.91 93 ARG A N 1
ATOM 756 C CA . ARG A 1 93 ? -33.073 -3.257 57.284 1.00 39.91 93 ARG A CA 1
ATOM 757 C C . ARG A 1 93 ? -32.690 -1.941 56.599 1.00 39.91 93 ARG A C 1
ATOM 759 O O . ARG A 1 93 ? -31.792 -1.893 55.766 1.00 39.91 93 ARG A O 1
ATOM 766 N N . SER A 1 94 ? -33.419 -0.895 56.976 1.00 50.88 94 SER A N 1
ATOM 767 C CA . SER A 1 94 ? -33.121 0.506 56.693 1.00 50.88 94 SER A CA 1
ATOM 768 C C . SER A 1 94 ? -31.799 0.913 57.354 1.00 50.88 94 SER A C 1
ATOM 770 O O . SER A 1 94 ? -31.589 0.633 58.536 1.00 50.88 94 SER A O 1
ATOM 772 N N . TYR A 1 95 ? -30.945 1.584 56.583 1.00 52.06 95 TYR A N 1
ATOM 773 C CA . TYR A 1 95 ? -29.987 2.563 57.082 1.00 52.06 95 TYR A CA 1
ATOM 774 C C . TYR A 1 95 ? -30.112 3.800 56.192 1.00 52.06 95 TYR A C 1
ATOM 776 O O . TYR A 1 95 ? -29.703 3.788 55.033 1.00 52.06 95 TYR A O 1
ATOM 784 N N . ASP A 1 96 ? -30.733 4.840 56.744 1.00 44.59 96 ASP A N 1
ATOM 785 C CA . ASP A 1 96 ? -30.743 6.186 56.186 1.00 44.59 96 ASP A CA 1
ATOM 786 C C . ASP A 1 96 ? -29.346 6.797 56.350 1.00 44.59 96 ASP A C 1
ATOM 788 O O . ASP A 1 96 ? -28.876 7.002 57.470 1.00 44.59 96 ASP A O 1
ATOM 792 N N . ASP A 1 97 ? -28.685 7.077 55.228 1.00 50.69 97 ASP A N 1
ATOM 793 C CA . ASP A 1 97 ? -27.394 7.763 55.166 1.00 50.69 97 ASP A CA 1
ATOM 794 C C . ASP A 1 97 ? -27.624 9.173 54.581 1.00 50.69 97 ASP A C 1
ATOM 796 O O . ASP A 1 97 ? -27.818 9.324 53.369 1.00 50.69 97 ASP A O 1
ATOM 800 N N . PRO A 1 98 ? -27.690 10.236 55.404 1.00 59.28 98 PRO A N 1
ATOM 801 C CA . PRO A 1 98 ? -28.017 11.577 54.940 1.00 59.28 98 PRO A CA 1
ATOM 802 C C . PRO A 1 98 ? -26.746 12.330 54.531 1.00 59.28 98 PRO A C 1
ATOM 804 O O . PRO A 1 98 ? -26.422 13.350 55.131 1.00 59.28 98 PRO A O 1
ATOM 807 N N . ASN A 1 99 ? -25.992 11.842 53.536 1.00 57.31 99 ASN A N 1
ATOM 808 C CA . ASN A 1 99 ? -24.946 12.665 52.908 1.00 57.31 99 ASN A CA 1
ATOM 809 C C . ASN A 1 99 ? -24.458 12.187 51.526 1.00 57.31 99 ASN A C 1
ATOM 811 O O . ASN A 1 99 ? -23.258 12.164 51.255 1.00 57.31 99 ASN A O 1
ATOM 815 N N . SER A 1 100 ? -25.371 11.816 50.624 1.00 44.22 100 SER A N 1
ATOM 816 C CA . SER A 1 100 ? -25.018 11.552 49.222 1.00 44.22 100 SER A CA 1
ATOM 817 C C . SER A 1 100 ? -25.432 12.728 48.337 1.00 44.22 100 SER A C 1
ATOM 819 O O . SER A 1 100 ? -26.569 12.834 47.876 1.00 44.22 100 SER A O 1
ATOM 821 N N . SER A 1 101 ? -24.498 13.651 48.120 1.00 50.38 101 SER A N 1
ATOM 822 C CA . SER A 1 101 ? -24.584 14.665 47.073 1.00 50.38 101 SER A CA 1
ATOM 823 C C . SER A 1 101 ? -24.520 13.981 45.704 1.00 50.38 101 SER A C 1
ATOM 825 O O . SER A 1 101 ? -23.461 13.614 45.200 1.00 50.38 101 SER A O 1
ATOM 827 N N . SER A 1 102 ? -25.701 13.796 45.115 1.00 48.62 102 SER A N 1
ATOM 828 C CA . SER A 1 102 ? -25.900 13.302 43.753 1.00 48.62 102 SER A CA 1
ATOM 829 C C . SER A 1 102 ? -25.140 14.166 42.732 1.00 48.62 102 SER A C 1
ATOM 831 O O . SER A 1 102 ? -25.350 15.383 42.705 1.00 48.62 102 SER A O 1
ATOM 833 N N . PRO A 1 103 ? -24.297 13.588 41.857 1.00 49.72 103 PRO A N 1
ATOM 834 C CA . PRO A 1 103 ? -23.776 14.299 40.699 1.00 49.72 103 PRO A CA 1
ATOM 835 C C . PRO A 1 103 ? -24.917 14.523 39.704 1.00 49.72 103 PRO A C 1
ATOM 837 O O . PRO A 1 103 ? -25.628 13.586 39.340 1.00 49.72 103 PRO A O 1
ATOM 840 N N . GLN A 1 104 ? -25.098 15.769 39.265 1.00 51.81 104 GLN A N 1
ATOM 841 C CA . GLN A 1 104 ? -26.070 16.098 38.226 1.00 51.81 104 GLN A CA 1
ATOM 842 C C . GLN A 1 104 ? -25.796 15.288 36.945 1.00 51.81 104 GLN A C 1
ATOM 844 O O . GLN A 1 104 ? -24.633 15.130 36.562 1.00 51.81 104 GLN A O 1
ATOM 849 N N . PRO A 1 105 ? -26.839 14.807 36.249 1.00 48.44 105 PRO A N 1
ATOM 850 C CA . PRO A 1 105 ? -26.669 14.157 34.963 1.00 48.44 105 PRO A CA 1
ATOM 851 C C . PRO A 1 105 ? -26.210 15.202 33.944 1.00 48.44 105 PRO A C 1
ATOM 853 O O . PRO A 1 105 ? -26.926 16.157 33.643 1.00 48.44 105 PRO A O 1
ATOM 856 N N . TYR A 1 106 ? -24.993 15.029 33.431 1.00 48.94 106 TYR A N 1
ATOM 857 C CA . TYR A 1 106 ? -24.515 15.775 32.274 1.00 48.94 106 TYR A CA 1
ATOM 858 C C . TYR A 1 106 ? -25.459 15.517 31.088 1.00 48.94 106 TYR A C 1
ATOM 860 O O . TYR A 1 106 ? -25.826 14.360 30.853 1.00 48.94 106 TYR A O 1
ATOM 868 N N . PRO A 1 107 ? -25.858 16.552 30.329 1.00 43.47 107 PRO A N 1
ATOM 869 C CA . PRO A 1 107 ? -26.632 16.356 29.116 1.00 43.47 107 PRO A CA 1
ATOM 870 C C . PRO A 1 107 ? -25.769 15.574 28.124 1.00 43.47 107 PRO A C 1
ATOM 872 O O . PRO A 1 107 ? -24.732 16.048 27.663 1.00 43.47 107 PRO A O 1
ATOM 875 N N . SER A 1 108 ? -26.183 14.345 27.826 1.00 50.41 108 SER A N 1
ATOM 876 C CA . SER A 1 108 ? -25.663 13.604 26.687 1.00 50.41 108 SER A CA 1
ATOM 877 C C . SER A 1 108 ? -26.199 14.285 25.435 1.00 50.41 108 SER A C 1
ATOM 879 O O . SER A 1 108 ? -27.349 14.100 25.045 1.00 50.41 108 SER A O 1
ATOM 881 N N . GLU A 1 109 ? -25.372 15.126 24.819 1.00 43.34 109 GLU A N 1
ATOM 882 C CA . GLU A 1 109 ? -25.607 15.556 23.448 1.00 43.34 109 GLU A CA 1
ATOM 883 C C . GLU A 1 109 ? -25.541 14.310 22.564 1.00 43.34 109 GLU A C 1
ATOM 885 O O . GLU A 1 109 ? -24.477 13.792 22.224 1.00 43.34 109 GLU A O 1
ATOM 890 N N . SER A 1 110 ? -26.715 13.783 22.231 1.00 45.06 110 SER A N 1
ATOM 891 C CA . SER A 1 110 ? -26.885 12.792 21.186 1.00 45.06 110 SER A CA 1
ATOM 892 C C . SER A 1 110 ? -26.473 13.434 19.864 1.00 45.06 110 SER A C 1
ATOM 894 O O . SER A 1 110 ? -27.282 14.077 19.191 1.00 45.06 110 SER A O 1
ATOM 896 N N . ILE A 1 111 ? -25.205 13.272 19.486 1.00 48.50 111 ILE A N 1
ATOM 897 C CA . ILE A 1 111 ? -24.757 13.497 18.115 1.00 48.50 111 ILE A CA 1
ATOM 898 C C . ILE A 1 111 ? -25.430 12.410 17.276 1.00 48.50 111 ILE A C 1
ATOM 900 O O . ILE A 1 111 ? -24.924 11.299 17.126 1.00 48.50 111 ILE A O 1
ATOM 904 N N . ILE A 1 112 ? -26.624 12.716 16.773 1.00 43.28 112 ILE A N 1
ATOM 905 C CA . ILE A 1 112 ? -27.301 11.934 15.744 1.00 43.28 112 ILE A CA 1
ATOM 906 C C . ILE A 1 112 ? -26.420 12.055 14.497 1.00 43.28 112 ILE A C 1
ATOM 908 O O . ILE A 1 112 ? -26.522 13.017 13.736 1.00 43.28 112 ILE A O 1
ATOM 912 N N . SER A 1 113 ? -25.483 11.120 14.316 1.00 49.50 113 SER A N 1
ATOM 913 C CA . SER A 1 113 ? -24.699 11.041 13.089 1.00 49.50 113 SER A CA 1
ATOM 914 C C . SER A 1 113 ? -25.651 10.634 11.967 1.00 49.50 113 SER A C 1
ATOM 916 O O . SER A 1 113 ? -26.004 9.462 11.843 1.00 49.50 113 SER A O 1
ATOM 918 N N . ASN A 1 114 ? -26.092 11.605 11.169 1.00 48.97 114 ASN A N 1
ATOM 919 C CA . ASN A 1 114 ? -26.726 11.363 9.876 1.00 48.97 114 ASN A CA 1
ATOM 920 C C . ASN A 1 114 ? -25.721 10.623 8.976 1.00 48.97 114 ASN A C 1
ATOM 922 O O . ASN A 1 114 ? -24.966 11.225 8.219 1.00 48.97 114 ASN A O 1
ATOM 926 N N . THR A 1 115 ? -25.681 9.298 9.087 1.00 52.09 115 THR A N 1
ATOM 927 C CA . THR A 1 115 ? -24.809 8.383 8.334 1.00 52.09 115 THR A CA 1
ATOM 928 C C . THR A 1 115 ? -25.262 8.170 6.887 1.00 52.09 115 THR A C 1
ATOM 930 O O . THR A 1 115 ? -24.648 7.401 6.155 1.00 52.09 115 THR A O 1
ATOM 933 N N . SER A 1 116 ? -26.318 8.850 6.441 1.00 56.88 116 SER A N 1
ATOM 934 C CA . SER A 1 116 ? -27.047 8.518 5.216 1.00 56.88 116 SER A CA 1
ATOM 935 C C . SER A 1 116 ? -26.569 9.206 3.932 1.00 56.88 116 SER A C 1
ATOM 937 O O . SER A 1 116 ? -27.157 8.938 2.894 1.00 56.88 116 SER A O 1
ATOM 939 N N . ASN A 1 117 ? -25.513 10.033 3.938 1.00 73.12 117 ASN A N 1
ATOM 940 C CA . ASN A 1 117 ? -25.038 10.697 2.706 1.00 73.12 117 ASN A CA 1
ATOM 941 C C . ASN A 1 117 ? -23.511 10.846 2.601 1.00 73.12 117 ASN A C 1
ATOM 943 O O . ASN A 1 117 ? -22.977 11.861 2.159 1.00 73.12 117 ASN A O 1
ATOM 947 N N . CYS A 1 118 ? -22.789 9.804 2.997 1.00 74.25 118 CYS A N 1
ATOM 948 C CA . CYS A 1 118 ? -21.361 9.704 2.728 1.00 74.25 118 CYS A CA 1
ATOM 949 C C . CYS A 1 118 ? -21.110 9.405 1.244 1.00 74.25 118 CYS A C 1
ATOM 951 O O . CYS A 1 118 ? -21.369 8.293 0.783 1.00 74.25 118 CYS A O 1
ATOM 953 N N . GLY A 1 119 ? -20.600 10.383 0.492 1.00 77.69 119 GLY A N 1
ATOM 954 C CA . GLY A 1 119 ? -20.170 10.162 -0.887 1.00 77.69 119 GLY A CA 1
ATOM 955 C C . GLY A 1 119 ? -19.013 9.157 -0.964 1.00 77.69 119 GLY A C 1
ATOM 956 O O . GLY A 1 119 ? -18.144 9.128 -0.096 1.00 77.69 119 GLY A O 1
ATOM 957 N N . LEU A 1 120 ? -18.982 8.337 -2.022 1.00 78.44 120 LEU A N 1
ATOM 958 C CA . LEU A 1 120 ? -17.854 7.429 -2.296 1.00 78.44 120 LEU A CA 1
ATOM 959 C C . LEU A 1 120 ? -16.601 8.175 -2.774 1.00 78.44 120 LEU A C 1
ATOM 961 O O . LEU A 1 120 ? -15.510 7.607 -2.782 1.00 78.44 120 LEU A O 1
ATOM 965 N N . THR A 1 121 ? -16.752 9.431 -3.187 1.00 81.62 121 THR A N 1
ATOM 966 C CA . THR A 1 121 ? -15.653 10.279 -3.639 1.00 81.62 121 THR A CA 1
ATOM 967 C C . THR A 1 121 ? -14.975 10.924 -2.438 1.00 81.62 121 THR A C 1
ATOM 969 O O . THR A 1 121 ? -15.620 11.600 -1.636 1.00 81.62 121 THR A O 1
ATOM 972 N N . GLY A 1 122 ? -13.669 10.705 -2.319 1.00 88.06 122 GLY A N 1
ATOM 973 C CA . GLY A 1 122 ? -12.832 11.352 -1.320 1.00 88.06 122 GLY A CA 1
ATOM 974 C C . GLY A 1 122 ? -12.035 12.520 -1.892 1.00 88.06 122 GLY A C 1
ATOM 975 O O . GLY A 1 122 ? -11.954 12.733 -3.101 1.00 88.06 122 GLY A O 1
ATOM 976 N N . THR A 1 123 ? -11.403 13.256 -0.991 1.00 92.06 123 THR A N 1
ATOM 977 C CA . THR A 1 123 ? -10.382 14.263 -1.271 1.00 92.06 123 THR A CA 1
ATOM 978 C C . THR A 1 123 ? -9.052 13.814 -0.684 1.00 92.06 123 THR A C 1
ATOM 980 O O . THR A 1 123 ? -8.995 13.180 0.373 1.00 92.06 123 THR A O 1
ATOM 983 N N . TRP A 1 124 ? -7.961 14.118 -1.377 1.00 94.06 124 TRP A N 1
ATOM 984 C CA . TRP A 1 124 ? -6.631 13.849 -0.859 1.00 94.06 124 TRP A CA 1
ATOM 985 C C . TRP A 1 124 ? -6.308 14.767 0.317 1.00 94.06 124 TRP A C 1
ATOM 987 O O . TRP A 1 124 ? -6.548 15.970 0.268 1.00 94.06 124 TRP A O 1
ATOM 997 N N . SER A 1 125 ? -5.703 14.207 1.361 1.00 90.62 125 SER A N 1
ATOM 998 C CA . SER A 1 125 ? -5.022 15.006 2.370 1.00 90.62 125 SER A CA 1
ATOM 999 C C . SER A 1 125 ? -3.834 15.748 1.766 1.00 90.62 125 SER A C 1
ATOM 1001 O O . SER A 1 125 ? -3.329 15.388 0.698 1.00 90.62 125 SER A O 1
ATOM 1003 N N . GLU A 1 126 ? -3.314 16.706 2.529 1.00 95.19 126 GLU A N 1
ATOM 1004 C CA . GLU A 1 126 ? -1.967 17.216 2.303 1.00 95.19 126 GLU A CA 1
ATOM 1005 C C . GLU A 1 126 ? -0.951 16.069 2.263 1.00 95.19 126 GLU A C 1
ATOM 1007 O O . GLU A 1 126 ? -1.136 15.013 2.888 1.00 95.19 126 GLU A O 1
ATOM 1012 N N . TRP A 1 127 ? 0.113 16.288 1.496 1.00 96.50 127 TRP A N 1
ATOM 1013 C CA . TRP A 1 127 ? 1.252 15.385 1.455 1.00 96.50 127 TRP A CA 1
ATOM 1014 C C . TRP A 1 127 ? 1.989 15.397 2.793 1.00 96.50 127 TRP A C 1
ATOM 1016 O O . TRP A 1 127 ? 2.162 16.452 3.403 1.00 96.50 127 TRP A O 1
ATOM 1026 N N . SER A 1 128 ? 2.481 14.234 3.210 1.00 90.38 128 SER A N 1
ATOM 1027 C CA . SER A 1 128 ? 3.447 14.136 4.295 1.00 90.38 128 SER A CA 1
ATOM 1028 C C . SER A 1 128 ? 4.734 14.877 3.937 1.00 90.38 128 SER A C 1
ATOM 1030 O O . SER A 1 128 ? 5.015 15.187 2.769 1.00 90.38 128 SER A O 1
ATOM 1032 N N . GLU A 1 129 ? 5.558 15.110 4.953 1.00 94.44 129 GLU A N 1
ATOM 1033 C CA . GLU A 1 129 ? 6.954 15.454 4.722 1.00 94.44 129 GLU A CA 1
ATOM 1034 C C . GLU A 1 129 ? 7.646 14.340 3.926 1.00 94.44 129 GLU A C 1
ATOM 1036 O O . GLU A 1 129 ? 7.202 13.185 3.909 1.00 94.44 129 GLU A O 1
ATOM 1041 N N . TRP A 1 130 ? 8.702 14.719 3.211 1.00 95.19 130 TRP A N 1
ATOM 1042 C CA . TRP A 1 130 ? 9.546 13.755 2.522 1.00 95.19 130 TRP A CA 1
ATOM 1043 C C . TRP A 1 130 ? 10.306 12.921 3.544 1.00 95.19 130 TRP A C 1
ATOM 1045 O O . TRP A 1 130 ? 10.896 13.481 4.464 1.00 95.19 130 TRP A O 1
ATOM 1055 N N . GLU A 1 131 ? 10.348 11.611 3.333 1.00 89.69 131 GLU A N 1
ATOM 1056 C CA . GLU A 1 131 ? 11.265 10.746 4.060 1.00 89.69 131 GLU A CA 1
ATOM 1057 C C . GLU A 1 131 ? 12.719 11.157 3.800 1.00 89.69 131 GLU A C 1
ATOM 1059 O O . GLU A 1 131 ? 13.068 11.746 2.764 1.00 89.69 131 GLU A O 1
ATOM 1064 N N . ASP A 1 132 ? 13.577 10.841 4.768 1.00 92.19 132 ASP A N 1
ATOM 1065 C CA . ASP A 1 132 ? 15.007 11.030 4.615 1.00 92.19 132 ASP A CA 1
ATOM 1066 C C . ASP A 1 132 ? 15.539 10.156 3.481 1.00 92.19 132 ASP A C 1
ATOM 1068 O O . ASP A 1 132 ? 15.116 9.021 3.259 1.00 92.19 132 ASP A O 1
ATOM 1072 N N . CYS A 1 133 ? 16.512 10.694 2.756 1.00 91.12 133 CYS A N 1
ATOM 1073 C CA . CYS A 1 133 ? 17.195 9.933 1.726 1.00 91.12 133 CYS A CA 1
ATOM 1074 C C . CYS A 1 133 ? 17.932 8.727 2.328 1.00 91.12 133 CYS A C 1
ATOM 1076 O O . CYS A 1 133 ? 18.515 8.861 3.410 1.00 91.12 133 CYS A O 1
ATOM 1078 N N . PRO A 1 134 ? 17.993 7.587 1.612 1.00 85.38 134 PRO A N 1
ATOM 1079 C CA . PRO A 1 134 ? 18.766 6.434 2.051 1.00 85.38 134 PRO A CA 1
ATOM 1080 C C . PRO A 1 134 ? 20.204 6.834 2.404 1.00 85.38 134 PRO A C 1
ATOM 1082 O O . PRO A 1 134 ? 20.901 7.461 1.601 1.00 85.38 134 PRO A O 1
ATOM 1085 N N . ASN A 1 135 ? 20.651 6.467 3.607 1.00 86.38 135 ASN A N 1
ATOM 1086 C CA . ASN A 1 135 ? 22.020 6.674 4.068 1.00 86.38 135 ASN A CA 1
ATOM 1087 C C . ASN A 1 135 ? 22.601 5.336 4.573 1.00 86.38 135 ASN A C 1
ATOM 1089 O O . ASN A 1 135 ? 22.127 4.830 5.591 1.00 86.38 135 ASN A O 1
ATOM 1093 N N . PRO A 1 136 ? 23.605 4.749 3.893 1.00 87.81 136 PRO A N 1
ATOM 1094 C CA . PRO A 1 136 ? 24.343 5.311 2.761 1.00 87.81 136 PRO A CA 1
ATOM 1095 C C . PRO A 1 136 ? 23.504 5.378 1.474 1.00 87.81 136 PRO A C 1
ATOM 1097 O O . PRO A 1 136 ? 22.615 4.545 1.277 1.00 87.81 136 PRO A O 1
ATOM 1100 N N . PRO A 1 137 ? 23.791 6.338 0.574 1.00 85.38 137 PRO A N 1
ATOM 1101 C CA . PRO A 1 137 ? 23.086 6.423 -0.694 1.00 85.38 137 PRO A CA 1
ATOM 1102 C C . PRO A 1 137 ? 23.312 5.151 -1.511 1.00 85.38 137 PRO A C 1
ATOM 1104 O O . PRO A 1 137 ? 24.423 4.611 -1.576 1.00 85.38 137 PRO A O 1
ATOM 1107 N N . SER A 1 138 ? 22.245 4.664 -2.142 1.00 80.38 138 SER A N 1
ATOM 1108 C CA . SER A 1 138 ? 22.310 3.435 -2.930 1.00 80.38 138 SER A CA 1
ATOM 1109 C C . SER A 1 138 ? 23.263 3.594 -4.114 1.00 80.38 138 SER A C 1
ATOM 1111 O O . SER A 1 138 ? 23.237 4.603 -4.820 1.00 80.38 138 SER A O 1
ATOM 1113 N N . LYS A 1 139 ? 24.069 2.556 -4.386 1.00 78.25 139 LYS A N 1
ATOM 1114 C CA . LYS A 1 139 ? 24.907 2.488 -5.600 1.00 78.25 139 LYS A CA 1
ATOM 1115 C C . LYS A 1 139 ? 24.067 2.538 -6.880 1.00 78.25 139 LYS A C 1
ATOM 1117 O O . LYS A 1 139 ? 24.582 2.895 -7.934 1.00 78.25 139 LYS A O 1
ATOM 1122 N N . ASN A 1 140 ? 22.788 2.171 -6.793 1.00 75.94 140 ASN A N 1
ATOM 1123 C CA . ASN A 1 140 ? 21.843 2.303 -7.888 1.00 75.94 140 ASN A CA 1
ATOM 1124 C C . ASN A 1 140 ? 21.115 3.649 -7.772 1.00 75.94 140 ASN A C 1
ATOM 1126 O O . ASN A 1 140 ? 20.318 3.845 -6.854 1.00 75.94 140 ASN A O 1
ATOM 1130 N N . ALA A 1 141 ? 21.358 4.553 -8.725 1.00 74.94 141 ALA A N 1
ATOM 1131 C CA . ALA A 1 141 ? 20.731 5.874 -8.764 1.00 74.94 141 ALA A CA 1
ATOM 1132 C C . ALA A 1 141 ? 19.193 5.805 -8.759 1.00 74.94 141 ALA A C 1
ATOM 1134 O O . ALA A 1 141 ? 18.553 6.647 -8.137 1.00 74.94 141 ALA A O 1
ATOM 1135 N N . SER A 1 142 ? 18.598 4.769 -9.362 1.00 73.44 142 SER A N 1
ATOM 1136 C CA . SER A 1 142 ? 17.144 4.553 -9.356 1.00 73.44 142 SER A CA 1
ATOM 1137 C C . SER A 1 142 ? 16.590 4.157 -7.985 1.00 73.44 142 SER A C 1
ATOM 1139 O O . SER A 1 142 ? 15.395 4.290 -7.760 1.00 73.44 142 SER A O 1
ATOM 1141 N N . LYS A 1 143 ? 17.444 3.682 -7.069 1.00 79.19 143 LYS A N 1
ATOM 1142 C CA . LYS A 1 143 ? 17.086 3.369 -5.677 1.00 79.19 143 LYS A CA 1
ATOM 1143 C C . LYS A 1 143 ? 17.439 4.501 -4.708 1.00 79.19 143 LYS A C 1
ATOM 1145 O O . LYS A 1 143 ? 17.131 4.398 -3.528 1.00 79.19 143 LYS A O 1
ATOM 1150 N N . ASN A 1 144 ? 18.101 5.565 -5.175 1.00 88.12 144 ASN A N 1
ATOM 1151 C CA . ASN A 1 144 ? 18.397 6.738 -4.356 1.00 88.12 144 ASN A CA 1
ATOM 1152 C C . ASN A 1 144 ? 17.260 7.763 -4.468 1.00 88.12 144 ASN A C 1
ATOM 1154 O O . ASN A 1 144 ? 17.427 8.857 -5.015 1.00 88.12 144 ASN A O 1
ATOM 1158 N N . VAL A 1 145 ? 16.083 7.365 -3.994 1.00 91.75 145 VAL A N 1
ATOM 1159 C CA . VAL A 1 145 ? 14.868 8.179 -3.987 1.00 91.75 145 VAL A CA 1
ATOM 1160 C C . VAL A 1 145 ? 14.370 8.347 -2.557 1.00 91.75 145 VAL A C 1
ATOM 1162 O O . VAL A 1 145 ? 14.651 7.522 -1.693 1.00 91.75 145 VAL A O 1
ATOM 1165 N N . ARG A 1 146 ? 13.648 9.435 -2.324 1.00 91.56 146 ARG A N 1
ATOM 1166 C CA . ARG A 1 146 ? 12.856 9.682 -1.122 1.00 91.56 146 ARG A CA 1
ATOM 1167 C C . ARG A 1 146 ? 11.382 9.654 -1.480 1.00 91.56 146 ARG A C 1
ATOM 1169 O O . ARG A 1 146 ? 11.016 9.951 -2.623 1.00 91.56 146 ARG A O 1
ATOM 1176 N N . GLU A 1 147 ? 10.558 9.339 -0.497 1.00 91.31 147 GLU A N 1
ATOM 1177 C CA . GLU A 1 147 ? 9.131 9.097 -0.677 1.00 91.31 147 GLU A CA 1
ATOM 1178 C C . GLU A 1 147 ? 8.310 10.025 0.216 1.00 91.31 147 GLU A C 1
ATOM 1180 O O . GLU A 1 147 ? 8.792 10.532 1.229 1.00 91.31 147 GLU A O 1
ATOM 1185 N N . ARG A 1 148 ? 7.069 10.293 -0.183 1.00 93.06 148 ARG A N 1
ATOM 1186 C CA . ARG A 1 148 ? 6.062 10.916 0.679 1.00 93.06 148 ARG A CA 1
ATOM 1187 C C . ARG A 1 148 ? 4.680 10.387 0.344 1.00 93.06 148 ARG A C 1
ATOM 1189 O O . ARG A 1 148 ? 4.430 9.955 -0.782 1.00 93.06 148 ARG A O 1
ATOM 1196 N N . TYR A 1 149 ? 3.774 10.477 1.307 1.00 89.31 149 TYR A N 1
ATOM 1197 C CA . TYR A 1 149 ? 2.466 9.837 1.253 1.00 89.31 149 TYR A CA 1
ATOM 1198 C C . TYR A 1 149 ? 1.345 10.840 1.481 1.00 89.31 149 TYR A C 1
ATOM 1200 O O . TYR A 1 149 ? 1.534 11.887 2.094 1.00 89.31 149 TYR A O 1
ATOM 1208 N N . ARG A 1 150 ? 0.145 10.498 1.030 1.00 89.62 150 ARG A N 1
ATOM 1209 C CA . ARG A 1 150 ? -1.095 11.182 1.401 1.00 89.62 150 ARG A CA 1
ATOM 1210 C C . ARG A 1 150 ? -2.213 10.169 1.582 1.00 89.62 150 ARG A C 1
ATOM 1212 O O . ARG A 1 150 ? -2.138 9.038 1.111 1.00 89.62 150 ARG A O 1
ATOM 1219 N N . SER A 1 151 ? -3.259 10.578 2.283 1.00 85.38 151 SER A N 1
ATOM 1220 C CA . SER A 1 151 ? -4.406 9.731 2.608 1.00 85.38 151 SER A CA 1
ATOM 1221 C C . SER A 1 151 ? -5.663 10.249 1.922 1.00 85.38 151 SER A C 1
ATOM 1223 O O . SER A 1 151 ? -5.857 11.456 1.805 1.00 85.38 151 SER A O 1
ATOM 1225 N N . CYS A 1 152 ? -6.517 9.344 1.458 1.00 83.94 152 CYS A N 1
ATOM 1226 C CA . CYS A 1 152 ? -7.813 9.707 0.901 1.00 83.94 152 CYS A CA 1
ATOM 1227 C C . CYS A 1 152 ? -8.818 9.894 2.050 1.00 83.94 152 CYS A C 1
ATOM 1229 O O . CYS A 1 152 ? -9.049 8.965 2.829 1.00 83.94 152 CYS A O 1
ATOM 1231 N N . LYS A 1 153 ? -9.380 11.097 2.182 1.00 84.56 153 LYS A N 1
ATOM 1232 C CA . LYS A 1 153 ? -10.339 11.492 3.222 1.00 84.56 153 LYS A CA 1
ATOM 1233 C C . LYS A 1 153 ? -11.734 11.662 2.629 1.00 84.56 153 LYS A C 1
ATOM 1235 O O . LYS A 1 153 ? -11.877 12.077 1.484 1.00 84.56 153 LYS A O 1
ATOM 1240 N N . GLY A 1 154 ? -12.764 11.365 3.412 1.00 80.56 154 GLY A N 1
ATOM 1241 C CA . GLY A 1 154 ? -14.148 11.570 2.993 1.00 80.56 154 GLY A CA 1
ATOM 1242 C C . GLY A 1 154 ? -14.577 13.016 3.028 1.00 80.56 154 GLY A C 1
ATOM 1243 O O . GLY A 1 154 ? -14.062 13.794 3.823 1.00 80.56 154 GLY A O 1
ATOM 1244 N N . ILE A 1 155 ? -15.563 13.338 2.196 1.00 80.25 155 ILE A N 1
ATOM 1245 C CA . ILE A 1 155 ? -16.296 14.599 2.268 1.00 80.25 155 ILE A CA 1
ATOM 1246 C C . ILE A 1 155 ? -17.743 14.269 2.660 1.00 80.25 155 ILE A C 1
ATOM 1248 O O . ILE A 1 155 ? -18.373 13.454 1.980 1.00 80.25 155 ILE A O 1
ATOM 1252 N N . PRO A 1 156 ? -18.297 14.897 3.712 1.00 81.44 156 PRO A N 1
ATOM 1253 C CA . PRO A 1 156 ? -17.649 15.853 4.621 1.00 81.44 156 PRO A CA 1
ATOM 1254 C C . PRO A 1 156 ? -16.608 15.190 5.542 1.00 81.44 156 PRO A C 1
ATOM 1256 O O . PRO A 1 156 ? -16.598 13.967 5.692 1.00 81.44 156 PRO A O 1
ATOM 1259 N N . ASP A 1 157 ? -15.739 15.997 6.163 1.00 69.31 157 ASP A N 1
ATOM 1260 C CA . ASP A 1 157 ? -14.779 15.508 7.163 1.00 69.31 157 ASP A CA 1
ATOM 1261 C C . ASP A 1 157 ? -15.509 14.665 8.227 1.00 69.31 157 ASP A C 1
ATOM 1263 O O . ASP A 1 157 ? -16.617 14.992 8.651 1.00 69.31 157 ASP A O 1
ATOM 1267 N N . HIS A 1 158 ? -14.893 13.550 8.635 1.00 69.62 158 HIS A N 1
ATOM 1268 C CA . HIS A 1 158 ? -15.464 12.514 9.521 1.00 69.62 158 HIS A CA 1
ATOM 1269 C C . HIS A 1 158 ? -16.547 11.612 8.929 1.00 69.62 158 HIS A C 1
ATOM 1271 O O . HIS A 1 158 ? -17.023 10.703 9.614 1.00 69.62 158 HIS A O 1
ATOM 1277 N N . CYS A 1 159 ? -16.872 11.762 7.649 1.00 74.88 159 CYS A N 1
ATOM 1278 C CA . CYS A 1 159 ? -17.512 10.683 6.921 1.00 74.88 159 CYS A CA 1
ATOM 1279 C C . CYS A 1 159 ? -16.656 9.398 7.043 1.00 74.88 159 CYS A C 1
ATOM 1281 O O . CYS A 1 159 ? -15.438 9.464 7.260 1.00 74.88 159 CYS A O 1
ATOM 1283 N N . ARG A 1 160 ? -17.283 8.218 6.970 1.00 69.00 160 ARG A N 1
ATOM 1284 C CA . ARG A 1 160 ? -16.635 6.894 6.871 1.00 69.00 160 ARG A CA 1
ATOM 1285 C C . ARG A 1 160 ? -17.568 5.948 6.097 1.00 69.00 160 ARG A C 1
ATOM 1287 O O . ARG A 1 160 ? -18.411 5.303 6.720 1.00 69.00 160 ARG A O 1
ATOM 1294 N N . PRO A 1 161 ? -17.479 5.877 4.758 1.00 65.38 161 PRO A N 1
ATOM 1295 C CA . PRO A 1 161 ? -18.274 4.965 3.961 1.00 65.38 161 PRO A CA 1
ATOM 1296 C C . PRO A 1 161 ? -17.833 3.535 4.250 1.00 65.38 161 PRO A C 1
ATOM 1298 O O . PRO A 1 161 ? -16.676 3.264 4.576 1.00 65.38 161 PRO A O 1
ATOM 1301 N N . THR A 1 162 ? -18.771 2.612 4.100 1.00 51.47 162 THR A N 1
ATOM 1302 C CA . THR A 1 162 ? -18.574 1.185 4.373 1.00 51.47 162 THR A CA 1
ATOM 1303 C C . THR A 1 162 ? -17.488 0.581 3.470 1.00 51.47 162 THR A C 1
ATOM 1305 O O . THR A 1 162 ? -16.686 -0.216 3.932 1.00 51.47 162 THR A O 1
ATOM 1308 N N . VAL A 1 163 ? -17.373 1.073 2.231 1.00 59.16 163 VAL A N 1
ATOM 1309 C CA . VAL A 1 163 ? -16.481 0.544 1.180 1.00 59.16 163 VAL A CA 1
ATOM 1310 C C . VAL A 1 163 ? -15.217 1.386 0.925 1.00 59.16 163 VAL A C 1
ATOM 1312 O O . VAL A 1 163 ? -14.545 1.212 -0.090 1.00 59.16 163 VAL A O 1
ATOM 1315 N N . GLY A 1 164 ? -14.874 2.310 1.830 1.00 66.31 164 GLY A N 1
ATOM 1316 C CA . GLY A 1 164 ? -13.742 3.226 1.645 1.00 66.31 164 GLY A CA 1
ATOM 1317 C C . GLY A 1 164 ? -13.988 4.316 0.591 1.00 66.31 164 GLY A C 1
ATOM 1318 O O . GLY A 1 164 ? -15.084 4.457 0.049 1.00 66.31 164 GLY A O 1
ATOM 1319 N N . TYR A 1 165 ? -12.963 5.129 0.337 1.00 76.81 165 TYR A N 1
ATOM 1320 C CA . TYR A 1 165 ? -13.035 6.286 -0.557 1.00 76.81 165 TYR A CA 1
ATOM 1321 C C . TYR A 1 165 ? -12.335 6.038 -1.883 1.00 76.81 165 TYR A C 1
ATOM 1323 O O . TYR A 1 165 ? -11.267 5.428 -1.926 1.00 76.81 165 TYR A O 1
ATOM 1331 N N . ARG A 1 166 ? -12.885 6.610 -2.951 1.00 78.00 166 ARG A N 1
ATOM 1332 C CA . ARG A 1 166 ? -12.213 6.754 -4.241 1.00 78.00 166 ARG A CA 1
ATOM 1333 C C . ARG A 1 166 ? -11.635 8.159 -4.341 1.00 78.00 166 ARG A C 1
ATOM 1335 O O . ARG A 1 166 ? -12.387 9.130 -4.380 1.00 78.00 166 ARG A O 1
ATOM 1342 N N . CYS A 1 167 ? -10.313 8.258 -4.395 1.00 85.94 167 CYS A N 1
ATOM 1343 C CA . CYS A 1 167 ? -9.616 9.487 -4.755 1.00 85.94 167 CYS A CA 1
ATOM 1344 C C . CYS A 1 167 ? -8.888 9.276 -6.081 1.00 85.94 167 CYS A C 1
ATOM 1346 O O . CYS A 1 167 ? -8.236 8.251 -6.265 1.00 85.94 167 CYS A O 1
ATOM 1348 N N . SER A 1 168 ? -8.968 10.250 -6.986 1.00 90.44 168 SER A N 1
ATOM 1349 C CA . SER A 1 168 ? -8.256 10.194 -8.266 1.00 90.44 168 SER A CA 1
ATOM 1350 C C . SER A 1 168 ? -6.795 10.617 -8.097 1.00 90.44 168 SER A C 1
ATOM 1352 O O . SER A 1 168 ? -6.518 11.691 -7.557 1.00 90.44 168 SER A O 1
ATOM 1354 N N . GLY A 1 169 ? -5.859 9.796 -8.573 1.00 88.38 169 GLY A N 1
ATOM 1355 C CA . GLY A 1 169 ? -4.413 10.048 -8.544 1.00 88.38 169 GLY A CA 1
ATOM 1356 C C . GLY A 1 169 ? -3.642 9.170 -7.553 1.00 88.38 169 GLY A C 1
ATOM 1357 O O . GLY A 1 169 ? -4.199 8.287 -6.914 1.00 88.38 169 GLY A O 1
ATOM 1358 N N . GLU A 1 170 ? -2.341 9.430 -7.424 1.00 85.50 170 GLU A N 1
ATOM 1359 C CA . GLU A 1 170 ? -1.431 8.586 -6.636 1.00 85.50 170 GLU A CA 1
ATOM 1360 C C . GLU A 1 170 ? -1.455 8.924 -5.139 1.00 85.50 170 GLU A C 1
ATOM 1362 O O . GLU A 1 170 ? -1.514 10.099 -4.767 1.00 85.50 170 GLU A O 1
ATOM 1367 N N . PHE A 1 171 ? -1.361 7.915 -4.268 1.00 83.44 171 PHE A N 1
ATOM 1368 C CA . PHE A 1 171 ? -1.243 8.109 -2.811 1.00 83.44 171 PHE A CA 1
ATOM 1369 C C . PHE A 1 171 ? 0.214 8.259 -2.337 1.00 83.44 171 PHE A C 1
ATOM 1371 O O . PHE A 1 171 ? 0.452 8.641 -1.190 1.00 83.44 171 PHE A O 1
ATOM 1378 N N . VAL A 1 172 ? 1.176 7.974 -3.217 1.00 88.38 172 VAL A N 1
ATOM 1379 C CA . VAL A 1 172 ? 2.620 8.052 -2.976 1.00 88.38 172 VAL A CA 1
ATOM 1380 C C . VAL A 1 172 ? 3.281 8.919 -4.045 1.00 88.38 172 VAL A C 1
ATOM 1382 O O . VAL A 1 172 ? 2.837 8.967 -5.193 1.00 88.38 172 VAL A O 1
ATOM 1385 N N . GLN A 1 173 ? 4.339 9.629 -3.668 1.00 93.06 173 GLN A N 1
ATOM 1386 C CA . GLN A 1 173 ? 5.171 10.386 -4.593 1.00 93.06 173 GLN A CA 1
ATOM 1387 C C . GLN A 1 173 ? 6.649 10.122 -4.320 1.00 93.06 173 GLN A C 1
ATOM 1389 O O . GLN A 1 173 ? 7.066 10.034 -3.169 1.00 93.06 173 GLN A O 1
ATOM 1394 N N . TYR A 1 174 ? 7.436 10.071 -5.394 1.00 91.00 174 TYR A N 1
ATOM 1395 C CA . TYR A 1 174 ? 8.877 9.840 -5.362 1.00 91.00 174 TYR A CA 1
ATOM 1396 C C . TYR A 1 174 ? 9.638 11.097 -5.782 1.00 91.00 174 TYR A C 1
ATOM 1398 O O . TYR A 1 174 ? 9.200 11.839 -6.665 1.00 91.00 174 TYR A O 1
ATOM 1406 N N . ALA A 1 175 ? 10.808 11.316 -5.190 1.00 92.06 175 ALA A N 1
ATOM 1407 C CA . ALA A 1 175 ? 11.770 12.308 -5.651 1.00 92.06 175 ALA A CA 1
ATOM 1408 C C . ALA A 1 175 ? 13.190 11.752 -5.565 1.00 92.06 175 ALA A C 1
ATOM 1410 O O . ALA A 1 175 ? 13.540 11.071 -4.606 1.00 92.06 175 ALA A O 1
ATOM 1411 N N . ALA A 1 176 ? 14.030 12.078 -6.546 1.00 92.19 176 ALA A N 1
ATOM 1412 C CA . ALA A 1 176 ? 15.442 11.727 -6.491 1.00 92.19 176 ALA A CA 1
ATOM 1413 C C . ALA A 1 176 ? 16.136 12.441 -5.322 1.00 92.19 176 ALA A C 1
ATOM 1415 O O . ALA A 1 176 ? 15.891 13.620 -5.046 1.00 92.19 176 ALA A O 1
ATOM 1416 N N . CYS A 1 177 ? 17.034 11.725 -4.658 1.00 91.38 177 CYS A N 1
ATOM 1417 C CA . CYS A 1 177 ? 17.885 12.280 -3.624 1.00 91.38 177 CYS A CA 1
ATOM 1418 C C . CYS A 1 177 ? 19.082 13.000 -4.245 1.00 91.38 177 CYS A C 1
ATOM 1420 O O . CYS A 1 177 ? 19.863 12.416 -4.998 1.00 91.38 177 CYS A O 1
ATOM 1422 N N . SER A 1 178 ? 19.250 14.280 -3.911 1.00 87.12 178 SER A N 1
ATOM 1423 C CA . SER A 1 178 ? 20.421 15.045 -4.333 1.00 87.12 178 SER A CA 1
ATOM 1424 C C . SER A 1 178 ? 21.667 14.533 -3.617 1.00 87.12 178 SER A C 1
ATOM 1426 O O . SER A 1 178 ? 21.775 14.635 -2.395 1.00 87.12 178 SER A O 1
ATOM 1428 N N . PHE A 1 179 ? 22.645 14.039 -4.375 1.00 77.19 179 PHE A N 1
ATOM 1429 C CA . PHE A 1 179 ? 23.970 13.726 -3.846 1.00 77.19 179 PHE A CA 1
ATOM 1430 C C . PHE A 1 179 ? 24.696 15.026 -3.475 1.00 77.19 179 PHE A C 1
ATOM 1432 O O . PHE A 1 179 ? 25.374 15.639 -4.300 1.00 77.19 179 PHE A O 1
ATOM 1439 N N . LYS A 1 180 ? 24.579 15.466 -2.220 1.00 67.44 180 LYS A N 1
ATOM 1440 C CA . LYS A 1 180 ? 25.519 16.443 -1.663 1.00 67.44 180 LYS A CA 1
ATOM 1441 C C . LYS A 1 180 ? 26.815 15.708 -1.316 1.00 67.44 180 LYS A C 1
ATOM 1443 O O . LYS A 1 180 ? 26.943 15.189 -0.216 1.00 67.44 180 LYS A O 1
ATOM 1448 N N . GLY A 1 181 ? 27.769 15.669 -2.246 1.00 64.25 181 GLY A N 1
ATOM 1449 C CA . GLY A 1 181 ? 29.170 15.426 -1.883 1.00 64.25 181 GLY A CA 1
ATOM 1450 C C . GLY A 1 181 ? 29.853 14.206 -2.489 1.00 64.25 181 GLY A C 1
ATOM 1451 O O . GLY A 1 181 ? 30.458 13.427 -1.761 1.00 64.25 181 GLY A O 1
ATOM 1452 N N . LEU A 1 182 ? 29.897 14.109 -3.816 1.00 52.75 182 LEU A N 1
ATOM 1453 C CA . LEU A 1 182 ? 31.150 13.660 -4.421 1.00 52.75 182 LEU A CA 1
ATOM 1454 C C . LEU A 1 182 ? 31.889 14.910 -4.909 1.00 52.75 182 LEU A C 1
ATOM 1456 O O . LEU A 1 182 ? 31.322 15.645 -5.721 1.00 52.75 182 LEU A O 1
ATOM 1460 N N . PRO A 1 183 ? 33.106 15.205 -4.409 1.00 49.19 183 PRO A N 1
ATOM 1461 C CA . PRO A 1 183 ? 33.953 16.200 -5.042 1.00 49.19 183 PRO A CA 1
ATOM 1462 C C . PRO A 1 183 ? 34.184 15.736 -6.477 1.00 49.19 183 PRO A C 1
ATOM 1464 O O . PRO A 1 183 ? 34.819 14.713 -6.735 1.00 49.19 183 PRO A O 1
ATOM 1467 N N . ARG A 1 184 ? 33.587 16.466 -7.415 1.00 46.44 184 ARG A N 1
ATOM 1468 C CA . ARG A 1 184 ? 33.859 16.324 -8.837 1.00 46.44 184 ARG A CA 1
ATOM 1469 C C . ARG A 1 184 ? 35.337 16.650 -9.004 1.00 46.44 184 ARG A C 1
ATOM 1471 O O . ARG A 1 184 ? 35.735 17.795 -8.803 1.00 46.44 184 ARG A O 1
ATOM 1478 N N . ASN A 1 185 ? 36.156 15.650 -9.312 1.00 49.28 185 ASN A N 1
ATOM 1479 C CA . ASN A 1 185 ? 37.553 15.857 -9.680 1.00 49.28 185 ASN A CA 1
ATOM 1480 C C . ASN A 1 185 ? 37.594 16.388 -11.127 1.00 49.28 185 ASN A C 1
ATOM 1482 O O . ASN A 1 185 ? 38.164 15.773 -12.021 1.00 49.28 185 ASN A O 1
ATOM 1486 N N . ASP A 1 186 ? 36.920 17.514 -11.368 1.00 43.72 186 ASP A N 1
ATOM 1487 C CA . ASP A 1 186 ? 36.918 18.207 -12.648 1.00 43.72 186 ASP A CA 1
ATOM 1488 C C . ASP A 1 186 ? 38.099 19.175 -12.644 1.00 43.72 186 ASP A C 1
ATOM 1490 O O . ASP A 1 186 ? 37.982 20.365 -12.354 1.00 43.72 186 ASP A O 1
ATOM 1494 N N . THR A 1 187 ? 39.273 18.655 -12.998 1.00 52.41 187 THR A N 1
ATOM 1495 C CA . THR A 1 187 ? 40.314 19.489 -13.603 1.00 52.41 187 THR A CA 1
ATOM 1496 C C . THR A 1 187 ? 39.933 19.729 -15.063 1.00 52.41 187 THR A C 1
ATOM 1498 O O . THR A 1 187 ? 40.519 19.146 -15.966 1.00 52.41 187 THR A O 1
ATOM 1501 N N . ALA A 1 188 ? 38.910 20.547 -15.310 1.00 47.47 188 ALA A N 1
ATOM 1502 C CA . ALA A 1 188 ? 38.655 21.113 -16.631 1.00 47.47 188 ALA A CA 1
ATOM 1503 C C . ALA A 1 188 ? 37.749 22.346 -16.536 1.00 47.47 188 ALA A C 1
ATOM 1505 O O . ALA A 1 188 ? 36.539 22.237 -16.380 1.00 47.47 188 ALA A O 1
ATOM 1506 N N . GLY A 1 189 ? 38.366 23.517 -16.697 1.00 39.84 189 GLY A N 1
ATOM 1507 C CA . GLY A 1 189 ? 37.794 24.603 -17.491 1.00 39.84 189 GLY A CA 1
ATOM 1508 C C . GLY A 1 189 ? 36.534 25.275 -16.956 1.00 39.84 189 GLY A C 1
ATOM 1509 O O . GLY A 1 189 ? 35.417 24.962 -17.347 1.00 39.84 189 GLY A O 1
ATOM 1510 N N . HIS A 1 190 ? 36.763 26.314 -16.163 1.00 43.47 190 HIS A N 1
ATOM 1511 C CA . HIS A 1 190 ? 35.855 27.430 -15.934 1.00 43.47 190 HIS A CA 1
ATOM 1512 C C . HIS A 1 190 ? 35.247 27.970 -17.247 1.00 43.47 190 HIS A C 1
ATOM 1514 O O . HIS A 1 190 ? 35.937 28.625 -18.027 1.00 43.47 190 HIS A O 1
ATOM 1520 N N . LEU A 1 191 ? 33.940 27.784 -17.439 1.00 38.25 191 LEU A N 1
ATOM 1521 C CA . LEU A 1 191 ? 33.112 28.651 -18.279 1.00 38.25 191 LEU A CA 1
ATOM 1522 C C . LEU A 1 191 ? 31.831 28.991 -17.515 1.00 38.25 191 LEU A C 1
ATOM 1524 O O . LEU A 1 191 ? 30.874 28.223 -17.455 1.00 38.25 191 LEU A O 1
ATOM 1528 N N . THR A 1 192 ? 31.841 30.170 -16.905 1.00 44.69 192 THR A N 1
ATOM 1529 C CA . THR A 1 192 ? 30.648 30.880 -16.462 1.00 44.69 192 THR A CA 1
ATOM 1530 C C . THR A 1 192 ? 29.811 31.238 -17.687 1.00 44.69 192 THR A C 1
ATOM 1532 O O . THR A 1 192 ? 30.265 31.945 -18.582 1.00 44.69 192 THR A O 1
ATOM 1535 N N . THR A 1 193 ? 28.572 30.758 -17.753 1.00 35.94 193 THR A N 1
ATOM 1536 C CA . THR A 1 193 ? 27.572 31.301 -18.679 1.00 35.94 193 THR A CA 1
ATOM 1537 C C . THR A 1 193 ? 26.307 31.619 -17.903 1.00 35.94 193 THR A C 1
ATOM 1539 O O . THR A 1 193 ? 25.597 30.748 -17.406 1.00 35.94 193 THR A O 1
ATOM 1542 N N . THR A 1 194 ? 26.097 32.921 -17.772 1.00 38.28 194 THR A N 1
ATOM 1543 C CA . THR A 1 194 ? 24.923 33.606 -17.251 1.00 38.28 194 THR A CA 1
ATOM 1544 C C . THR A 1 194 ? 23.678 33.160 -18.015 1.00 38.28 194 THR A C 1
ATOM 1546 O O . THR A 1 194 ? 23.588 33.363 -19.224 1.00 38.28 194 THR A O 1
ATOM 1549 N N . MET A 1 195 ? 22.702 32.569 -17.326 1.00 42.38 195 MET A N 1
ATOM 1550 C CA . MET A 1 195 ? 21.387 32.304 -17.911 1.00 42.38 195 MET A CA 1
ATOM 1551 C C . MET A 1 195 ? 20.519 33.558 -17.806 1.00 42.38 195 MET A C 1
ATOM 1553 O O . MET A 1 195 ? 20.006 33.877 -16.735 1.00 42.38 195 MET A O 1
ATOM 1557 N N . ALA A 1 196 ? 20.338 34.239 -18.936 1.00 39.16 196 ALA A N 1
ATOM 1558 C CA . ALA A 1 196 ? 19.204 35.117 -19.175 1.00 39.16 196 ALA A CA 1
ATOM 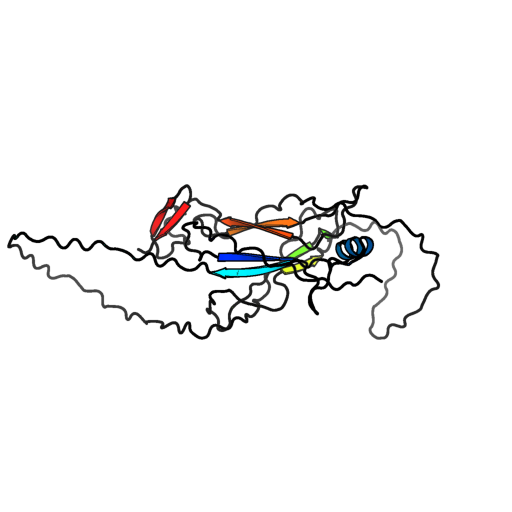1559 C C . ALA A 1 196 ? 18.284 34.451 -20.212 1.00 39.16 196 ALA A C 1
ATOM 1561 O O . ALA A 1 196 ? 18.666 34.231 -21.355 1.00 39.16 196 ALA A O 1
ATOM 1562 N N . SER A 1 197 ? 17.111 34.063 -19.725 1.00 47.44 197 SER A N 1
ATOM 1563 C CA . SER A 1 197 ? 15.778 34.243 -20.305 1.00 47.44 197 SER A CA 1
ATOM 1564 C C . SER A 1 197 ? 15.548 34.161 -21.833 1.00 47.44 197 SER A C 1
ATOM 1566 O O . SER A 1 197 ? 16.045 34.978 -22.598 1.00 47.44 197 SER A O 1
ATOM 1568 N N . TYR A 1 198 ? 14.565 33.312 -22.172 1.00 44.31 198 TYR A N 1
ATOM 1569 C CA . TYR A 1 198 ? 13.632 33.350 -23.317 1.00 44.31 198 TYR A CA 1
ATOM 1570 C C . TYR A 1 198 ? 13.976 32.603 -24.632 1.00 44.31 198 TYR A C 1
ATOM 1572 O O . TYR A 1 198 ? 14.859 32.983 -25.388 1.00 44.31 198 TYR A O 1
ATOM 1580 N N . LEU A 1 199 ? 13.071 31.649 -24.924 1.00 40.97 199 LEU A N 1
ATOM 1581 C CA . LEU A 1 199 ? 12.483 31.236 -26.215 1.00 40.97 199 LEU A CA 1
ATOM 1582 C C . LEU A 1 199 ? 13.074 30.078 -27.059 1.00 40.97 199 LEU A C 1
ATOM 1584 O O . LEU A 1 199 ? 14.199 30.106 -27.538 1.00 40.97 199 LEU A O 1
ATOM 1588 N N . SER A 1 200 ? 12.140 29.152 -27.342 1.00 38.00 200 SER A N 1
ATOM 1589 C CA . SER A 1 200 ? 11.893 28.394 -28.583 1.00 38.00 200 SER A CA 1
ATOM 1590 C C . SER A 1 200 ? 12.807 27.222 -28.963 1.00 38.00 200 SER A C 1
ATOM 1592 O O . SER A 1 200 ? 13.906 27.383 -29.485 1.00 38.00 200 SER A O 1
ATOM 1594 N N . PHE A 1 201 ? 12.263 26.008 -28.818 1.00 34.75 201 PHE A N 1
ATOM 1595 C CA . PHE A 1 201 ? 12.838 24.768 -29.339 1.00 34.75 201 PHE A CA 1
ATOM 1596 C C . PHE A 1 201 ? 12.640 24.672 -30.858 1.00 34.75 201 PHE A C 1
ATOM 1598 O O . PHE A 1 201 ? 11.513 24.597 -31.341 1.00 34.75 201 PHE A O 1
ATOM 1605 N N . THR A 1 202 ? 13.742 24.633 -31.608 1.00 35.44 202 THR A N 1
ATOM 1606 C CA . THR A 1 202 ? 13.776 24.177 -33.004 1.00 35.44 202 THR A CA 1
ATOM 1607 C C . THR A 1 202 ? 14.376 22.775 -33.047 1.00 35.44 202 THR A C 1
ATOM 1609 O O . THR A 1 202 ? 15.532 22.550 -32.693 1.00 35.44 202 THR A O 1
ATOM 1612 N N . THR A 1 203 ? 13.561 21.805 -33.454 1.00 39.88 203 THR A N 1
ATOM 1613 C CA . THR A 1 203 ? 13.943 20.400 -33.608 1.00 39.88 203 THR A CA 1
ATOM 1614 C C . THR A 1 203 ? 14.853 20.262 -34.827 1.00 39.88 203 THR A C 1
ATOM 1616 O O . THR A 1 203 ? 14.403 20.417 -35.958 1.00 39.88 203 THR A O 1
ATOM 1619 N N . THR A 1 204 ? 16.141 19.989 -34.606 1.00 31.33 204 THR A N 1
ATOM 1620 C CA . THR A 1 204 ? 17.096 19.703 -35.687 1.00 31.33 204 THR A CA 1
ATOM 1621 C C . THR A 1 204 ? 17.319 18.199 -35.772 1.00 31.33 204 THR A C 1
ATOM 1623 O O . THR A 1 204 ? 17.859 17.579 -34.857 1.00 31.33 204 THR A O 1
ATOM 1626 N N . THR A 1 205 ? 16.866 17.611 -36.875 1.00 39.06 205 THR A N 1
ATOM 1627 C CA . THR A 1 205 ? 16.992 16.193 -37.215 1.00 39.06 205 THR A CA 1
ATOM 1628 C C . THR A 1 205 ? 18.428 15.896 -37.650 1.00 39.06 205 THR A C 1
ATOM 1630 O O . THR A 1 205 ? 18.881 16.391 -38.680 1.00 39.06 205 THR A O 1
ATOM 1633 N N . VAL A 1 206 ? 19.156 15.089 -36.875 1.00 43.44 206 VAL A N 1
ATOM 1634 C CA . VAL A 1 206 ? 20.500 14.608 -37.240 1.00 43.44 206 VAL A CA 1
ATOM 1635 C C . VAL A 1 206 ? 20.377 13.241 -37.938 1.00 43.44 206 VAL A C 1
ATOM 1637 O O . VAL A 1 206 ? 19.664 12.378 -37.419 1.00 43.44 206 VAL A O 1
ATOM 1640 N N . PRO A 1 207 ? 21.045 12.999 -39.085 1.00 44.94 207 PRO A N 1
ATOM 1641 C CA . PRO A 1 207 ? 20.981 11.723 -39.801 1.00 44.94 207 PRO A CA 1
ATOM 1642 C C . PRO A 1 207 ? 21.639 10.581 -39.015 1.00 44.94 207 PRO A C 1
ATOM 1644 O O . PRO A 1 207 ? 22.758 10.706 -38.515 1.00 44.94 207 PRO A O 1
ATOM 1647 N N . GLY A 1 208 ? 20.914 9.466 -38.912 1.00 38.44 208 GLY A N 1
ATOM 1648 C CA . GLY A 1 208 ? 21.217 8.332 -38.046 1.00 38.44 208 GLY A CA 1
ATOM 1649 C C . GLY A 1 208 ? 22.436 7.503 -38.456 1.00 38.44 208 GLY A C 1
ATOM 1650 O O . GLY A 1 208 ? 22.619 7.124 -39.611 1.00 38.44 208 GLY A O 1
ATOM 1651 N N . LYS A 1 209 ? 23.227 7.161 -37.439 1.00 37.47 209 LYS A N 1
ATOM 1652 C CA . LYS A 1 209 ? 24.199 6.063 -37.426 1.00 37.47 209 LYS A CA 1
ATOM 1653 C C . LYS A 1 209 ? 23.429 4.728 -37.349 1.00 37.47 209 LYS A C 1
ATOM 1655 O O . LYS A 1 209 ? 22.432 4.678 -36.627 1.00 37.47 209 LYS A O 1
ATOM 1660 N N . PRO A 1 210 ? 23.845 3.657 -38.051 1.00 41.94 210 PRO A N 1
ATOM 1661 C CA . PRO A 1 210 ? 23.106 2.395 -38.073 1.00 41.94 210 PRO A CA 1
ATOM 1662 C C . PRO A 1 210 ? 23.015 1.780 -36.671 1.00 41.94 210 PRO A C 1
ATOM 1664 O O . PRO A 1 210 ? 24.028 1.487 -36.033 1.00 41.94 210 PRO A O 1
ATOM 1667 N N . VAL A 1 211 ? 21.780 1.614 -36.196 1.00 40.62 211 VAL A N 1
ATOM 1668 C CA . VAL A 1 211 ? 21.439 0.938 -34.942 1.00 40.62 211 VAL A CA 1
ATOM 1669 C C . VAL A 1 211 ? 21.687 -0.553 -35.134 1.00 40.62 211 VAL A C 1
ATOM 1671 O O . VAL A 1 211 ? 21.002 -1.215 -35.911 1.00 40.62 211 VAL A O 1
ATOM 1674 N N . SER A 1 212 ? 22.699 -1.068 -34.438 1.00 36.91 212 SER A N 1
ATOM 1675 C CA . SER A 1 212 ? 22.958 -2.501 -34.333 1.00 36.91 212 SER A CA 1
ATOM 1676 C C . SER A 1 212 ? 21.778 -3.166 -33.630 1.00 36.91 212 SER A C 1
ATOM 1678 O O . SER A 1 212 ? 21.452 -2.829 -32.492 1.00 36.91 212 SER A O 1
ATOM 1680 N N . THR A 1 213 ? 21.113 -4.080 -34.329 1.00 44.50 213 THR A N 1
ATOM 1681 C CA . THR A 1 213 ? 19.964 -4.845 -33.846 1.00 44.50 213 THR A CA 1
ATOM 1682 C C . THR A 1 213 ? 20.435 -5.864 -32.805 1.00 44.50 213 THR A C 1
ATOM 1684 O O . THR A 1 213 ? 20.730 -7.014 -33.128 1.00 44.50 213 THR A O 1
ATOM 1687 N N . SER A 1 214 ? 20.557 -5.447 -31.542 1.00 46.34 214 SER A N 1
ATOM 1688 C CA . SER A 1 214 ? 20.758 -6.380 -30.434 1.00 46.34 214 SER A CA 1
ATOM 1689 C C . SER A 1 214 ? 19.456 -7.129 -30.157 1.00 46.34 214 SER A C 1
ATOM 1691 O O . SER A 1 214 ? 18.390 -6.528 -30.036 1.00 46.34 214 SER A O 1
ATOM 1693 N N . LYS A 1 215 ? 19.568 -8.455 -30.076 1.00 47.22 215 LYS A N 1
ATOM 1694 C CA . LYS A 1 215 ? 18.505 -9.411 -29.749 1.00 47.22 215 LYS A CA 1
ATOM 1695 C C . LYS A 1 215 ? 17.664 -8.922 -28.548 1.00 47.22 215 LYS A C 1
ATOM 1697 O O . LYS A 1 215 ? 18.259 -8.439 -27.584 1.00 47.22 215 LYS A O 1
ATOM 1702 N N . PRO A 1 216 ? 16.321 -9.036 -28.578 1.00 51.56 216 PRO A N 1
ATOM 1703 C CA . PRO A 1 216 ? 15.466 -8.574 -27.489 1.00 51.56 216 PRO A CA 1
ATOM 1704 C C . PRO A 1 216 ? 15.828 -9.288 -26.184 1.00 51.56 216 PRO A C 1
ATOM 1706 O O . PRO A 1 216 ? 15.941 -10.513 -26.120 1.00 51.56 216 PRO A O 1
ATOM 1709 N N . MET A 1 217 ? 16.067 -8.481 -25.158 1.00 52.44 217 MET A N 1
ATOM 1710 C CA . MET A 1 217 ? 16.545 -8.903 -23.851 1.00 52.44 217 MET A CA 1
ATOM 1711 C C . MET A 1 217 ? 15.352 -9.430 -23.039 1.00 52.44 217 MET A C 1
ATOM 1713 O O . MET A 1 217 ? 14.565 -8.654 -22.506 1.00 52.44 217 MET A O 1
ATOM 1717 N N . ILE A 1 218 ? 15.171 -10.753 -22.996 1.00 57.53 218 ILE A N 1
ATOM 1718 C CA . ILE A 1 218 ? 14.040 -11.394 -22.305 1.00 57.53 218 ILE A CA 1
ATOM 1719 C C . ILE A 1 218 ? 14.342 -11.467 -20.801 1.00 57.53 218 ILE A C 1
ATOM 1721 O O . ILE A 1 218 ? 15.282 -12.141 -20.373 1.00 57.53 218 ILE A O 1
ATOM 1725 N N . CYS A 1 219 ? 13.542 -10.778 -19.988 1.00 59.94 219 CYS A N 1
ATOM 1726 C CA . CYS A 1 219 ? 13.589 -10.878 -18.530 1.00 59.94 219 CYS A CA 1
ATOM 1727 C C . CYS A 1 219 ? 12.980 -12.212 -18.090 1.00 59.94 219 CYS A C 1
ATOM 1729 O O . CYS A 1 219 ? 11.831 -12.506 -18.406 1.00 59.94 219 CYS A O 1
ATOM 1731 N N . ARG A 1 220 ? 13.724 -13.020 -17.328 1.00 57.66 220 ARG A N 1
ATOM 1732 C CA . ARG A 1 220 ? 13.128 -14.150 -16.613 1.00 57.66 220 ARG A CA 1
ATOM 1733 C C . ARG A 1 220 ? 12.288 -13.604 -15.464 1.00 57.66 220 ARG A C 1
ATOM 1735 O O . ARG A 1 220 ? 12.769 -12.841 -14.622 1.00 57.66 220 ARG A O 1
ATOM 1742 N N . GLU A 1 221 ? 11.025 -13.996 -15.475 1.00 59.28 221 GLU A N 1
ATOM 1743 C CA . GLU A 1 221 ? 10.004 -13.568 -14.533 1.00 59.28 221 GLU A CA 1
ATOM 1744 C C . GLU A 1 221 ? 10.184 -14.251 -13.164 1.00 59.28 221 GLU A C 1
ATOM 1746 O O . GLU A 1 221 ? 10.599 -15.408 -13.080 1.00 59.28 221 GLU A O 1
ATOM 1751 N N . ASN A 1 222 ? 9.776 -13.539 -12.105 1.00 59.44 222 ASN A N 1
ATOM 1752 C CA . ASN A 1 222 ? 9.363 -14.072 -10.791 1.00 59.44 222 ASN A CA 1
ATOM 1753 C C . ASN A 1 222 ? 10.370 -14.086 -9.629 1.00 59.44 222 ASN A C 1
ATOM 1755 O O . ASN A 1 222 ? 10.090 -14.719 -8.612 1.00 59.44 222 ASN A O 1
ATOM 1759 N N . ALA A 1 223 ? 11.479 -13.345 -9.688 1.00 69.50 223 ALA A N 1
ATOM 1760 C CA . ALA A 1 223 ? 12.271 -13.113 -8.478 1.00 69.50 223 ALA A CA 1
ATOM 1761 C C . ALA A 1 223 ? 11.694 -11.924 -7.689 1.00 69.50 223 ALA A C 1
ATOM 1763 O O . ALA A 1 223 ? 11.792 -10.771 -8.111 1.00 69.50 223 ALA A O 1
ATOM 1764 N N . TRP A 1 224 ? 11.085 -12.201 -6.537 1.00 78.88 224 TRP A N 1
ATOM 1765 C CA . TRP A 1 224 ? 10.816 -11.165 -5.541 1.00 78.88 224 TRP A CA 1
ATOM 1766 C C . TRP A 1 224 ? 12.139 -10.663 -4.955 1.00 78.88 224 TRP A C 1
ATOM 1768 O O . TRP A 1 224 ? 13.036 -11.466 -4.693 1.00 78.88 224 TRP A O 1
ATOM 1778 N N . GLU A 1 225 ? 12.269 -9.350 -4.754 1.00 81.19 225 GLU A N 1
ATOM 1779 C CA . GLU A 1 225 ? 13.286 -8.835 -3.839 1.00 81.19 225 GLU A CA 1
ATOM 1780 C C . GLU A 1 225 ? 12.970 -9.273 -2.410 1.00 81.19 225 GLU A C 1
ATOM 1782 O O . GLU A 1 225 ? 11.825 -9.603 -2.066 1.00 81.19 225 GLU A O 1
ATOM 1787 N N . ASP A 1 226 ? 14.006 -9.246 -1.578 1.00 85.44 226 ASP A N 1
ATOM 1788 C CA . ASP A 1 226 ? 13.821 -9.320 -0.142 1.00 85.44 226 ASP A CA 1
ATOM 1789 C C . ASP A 1 226 ? 12.895 -8.189 0.312 1.00 85.44 226 ASP A C 1
ATOM 1791 O O . ASP A 1 226 ? 12.844 -7.102 -0.274 1.00 85.44 226 ASP A O 1
ATOM 1795 N N . TRP A 1 227 ? 12.131 -8.470 1.359 1.00 89.75 227 TRP A N 1
ATOM 1796 C CA . TRP A 1 227 ? 11.288 -7.463 1.979 1.00 89.75 227 TRP A CA 1
ATOM 1797 C C . TRP A 1 227 ? 12.126 -6.288 2.483 1.00 89.75 227 TRP A C 1
ATOM 1799 O O . TRP A 1 227 ? 13.208 -6.488 3.034 1.00 89.75 227 TRP A O 1
ATOM 1809 N N . THR A 1 228 ? 11.594 -5.071 2.361 1.00 84.00 228 THR A N 1
ATOM 1810 C CA . THR A 1 228 ? 12.140 -3.927 3.090 1.00 84.00 228 THR A CA 1
ATOM 1811 C C . THR A 1 228 ? 12.067 -4.181 4.593 1.00 84.00 228 THR A C 1
ATOM 1813 O O . THR A 1 228 ? 11.269 -4.993 5.081 1.00 84.00 228 THR A O 1
ATOM 1816 N N . GLU A 1 229 ? 12.858 -3.420 5.343 1.00 90.94 229 GLU A N 1
ATOM 1817 C CA . GLU A 1 229 ? 12.659 -3.315 6.782 1.00 90.94 229 GLU A CA 1
ATOM 1818 C C . GLU A 1 229 ? 11.240 -2.823 7.089 1.00 90.94 229 GLU A C 1
ATOM 1820 O O . GLU A 1 229 ? 10.619 -2.089 6.308 1.00 90.94 229 GLU A O 1
ATOM 1825 N N . TRP A 1 230 ? 10.715 -3.255 8.233 1.00 90.75 230 TRP A N 1
ATOM 1826 C CA . TRP A 1 230 ? 9.455 -2.734 8.745 1.00 90.75 230 TRP A CA 1
ATOM 1827 C C . TRP A 1 230 ? 9.602 -1.247 9.058 1.00 90.75 230 TRP A C 1
ATOM 1829 O O . TRP A 1 230 ? 10.566 -0.835 9.707 1.00 90.75 230 TRP A O 1
ATOM 1839 N N . ASN A 1 231 ? 8.624 -0.438 8.653 1.00 82.00 231 ASN A N 1
ATOM 1840 C CA . ASN A 1 231 ? 8.574 0.946 9.106 1.00 82.00 231 ASN A CA 1
ATOM 1841 C C . ASN A 1 231 ? 8.360 1.021 10.634 1.00 82.00 231 ASN A C 1
ATOM 1843 O O . ASN A 1 231 ? 7.932 0.067 11.294 1.00 82.00 231 ASN A O 1
ATOM 1847 N N . LYS A 1 232 ? 8.706 2.172 11.219 1.00 87.56 232 LYS A N 1
ATOM 1848 C CA . LYS A 1 232 ? 8.572 2.375 12.663 1.00 87.56 232 LYS A CA 1
ATOM 1849 C C . LYS A 1 232 ? 7.104 2.395 13.063 1.00 87.56 232 LYS A C 1
ATOM 1851 O O . LYS A 1 232 ? 6.266 3.006 12.403 1.00 87.56 232 LYS A O 1
ATOM 1856 N N . CYS A 1 233 ? 6.819 1.776 14.197 1.00 86.19 233 CYS A N 1
ATOM 1857 C CA . CYS A 1 233 ? 5.496 1.838 14.784 1.00 86.19 233 CYS A CA 1
ATOM 1858 C C . CYS A 1 233 ? 5.204 3.227 15.335 1.00 86.19 233 CYS A C 1
ATOM 1860 O O . CYS A 1 233 ? 6.074 3.811 15.979 1.00 86.19 233 CYS A O 1
ATOM 1862 N N . PRO A 1 234 ? 3.978 3.740 15.142 1.00 79.94 234 PRO A N 1
ATOM 1863 C CA . PRO A 1 234 ? 3.603 5.058 15.645 1.00 79.94 234 PRO A CA 1
ATOM 1864 C C . PRO A 1 234 ? 3.588 5.125 17.179 1.00 79.94 234 PRO A C 1
ATOM 1866 O O . PRO A 1 234 ? 3.707 6.206 17.741 1.00 79.94 234 PRO A O 1
ATOM 1869 N N . MET A 1 235 ? 3.438 3.980 17.851 1.00 77.50 235 MET A N 1
ATOM 1870 C CA . MET A 1 235 ? 3.385 3.855 19.307 1.00 77.50 235 MET A CA 1
ATOM 1871 C C . MET A 1 235 ? 4.350 2.763 19.748 1.00 77.50 235 MET A C 1
ATOM 1873 O O . MET A 1 235 ? 4.416 1.739 19.076 1.00 77.50 235 MET A O 1
ATOM 1877 N N . GLU A 1 236 ? 5.046 2.941 20.872 1.00 82.19 236 GLU A N 1
ATOM 1878 C CA . GLU A 1 236 ? 6.031 1.974 21.399 1.00 82.19 236 GLU A CA 1
ATOM 1879 C C . GLU A 1 236 ? 5.406 0.778 22.131 1.00 82.19 236 GLU A C 1
ATOM 1881 O O . GLU A 1 236 ? 6.065 -0.229 22.368 1.00 82.19 236 GLU A O 1
ATOM 1886 N N . CYS A 1 237 ? 4.128 0.868 22.487 1.00 79.50 237 CYS A N 1
ATOM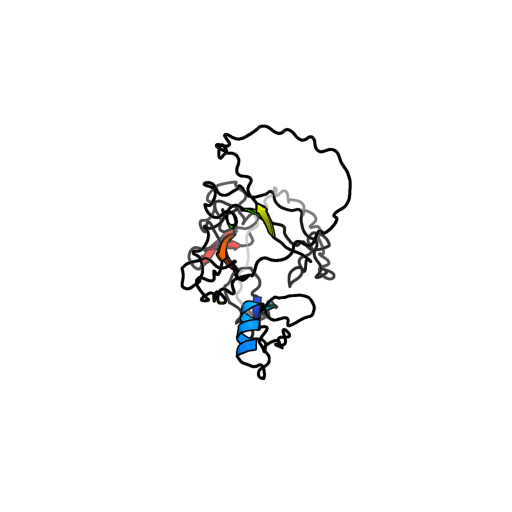 1887 C CA . CYS A 1 237 ? 3.407 -0.168 23.211 1.00 79.50 237 CYS A CA 1
ATOM 1888 C C . CYS A 1 237 ? 1.929 -0.162 22.828 1.00 79.50 237 CYS A C 1
ATOM 1890 O O . CYS A 1 237 ? 1.405 0.801 22.261 1.00 79.50 237 CYS A O 1
ATOM 1892 N N . GLY A 1 238 ? 1.250 -1.243 23.181 1.00 76.44 238 GLY A N 1
ATOM 1893 C CA . GLY A 1 238 ? -0.192 -1.276 23.259 1.00 76.44 238 GLY A CA 1
ATOM 1894 C C . GLY A 1 238 ? -0.918 -1.818 22.027 1.00 76.44 238 GLY A C 1
ATOM 1895 O O . GLY A 1 238 ? -2.114 -1.609 21.904 1.00 76.44 238 GLY A O 1
ATOM 1896 N N . ASN A 1 239 ? -0.249 -2.493 21.096 1.00 80.81 239 ASN A N 1
ATOM 1897 C CA . ASN A 1 239 ? -0.903 -3.078 19.917 1.00 80.81 239 ASN A CA 1
ATOM 1898 C C . ASN A 1 239 ? -1.707 -2.043 19.086 1.00 80.81 239 ASN A C 1
ATOM 1900 O O . ASN A 1 239 ? -2.633 -2.377 18.351 1.00 80.81 239 ASN A O 1
ATOM 1904 N N . CYS A 1 240 ? -1.370 -0.758 19.240 1.00 75.94 240 CYS A N 1
ATOM 1905 C CA . CYS A 1 240 ? -2.133 0.382 18.729 1.00 75.94 240 CYS A CA 1
ATOM 1906 C C . CYS A 1 240 ? -1.725 0.782 17.309 1.00 75.94 240 CYS A C 1
ATOM 1908 O O . CYS A 1 240 ? -2.421 1.538 16.631 1.00 75.94 240 CYS A O 1
ATOM 1910 N N . GLY A 1 241 ? -0.528 0.362 16.905 1.00 78.50 241 GLY A N 1
ATOM 1911 C CA . GLY A 1 241 ? 0.100 0.736 15.653 1.00 78.50 241 GLY A CA 1
ATOM 1912 C C . GLY A 1 241 ? 0.102 -0.420 14.670 1.00 78.50 241 GLY A C 1
ATOM 1913 O O . GLY A 1 241 ? 0.130 -1.588 15.057 1.00 78.50 241 GLY A O 1
ATOM 1914 N N . LYS A 1 242 ? 0.132 -0.083 13.383 1.00 83.94 242 LYS A N 1
ATOM 1915 C CA . LYS A 1 2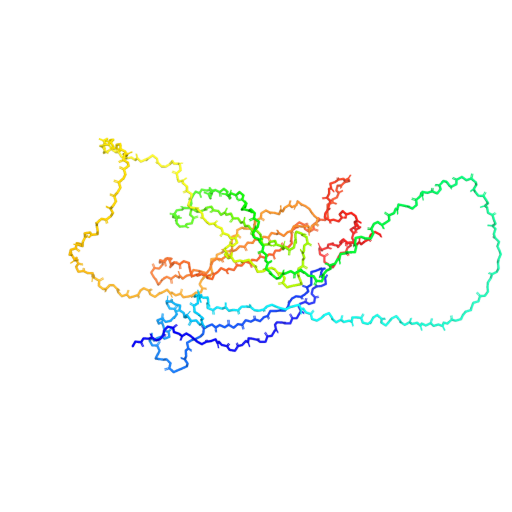42 ? 0.505 -1.027 12.335 1.00 83.94 242 LYS A CA 1
ATOM 1916 C C . LYS A 1 242 ? 1.841 -0.593 11.767 1.00 83.94 242 LYS A C 1
ATOM 1918 O O . LYS A 1 242 ? 2.011 0.589 11.473 1.00 83.94 242 LYS A O 1
ATOM 1923 N N . HIS A 1 243 ? 2.745 -1.546 11.598 1.00 88.19 243 HIS A N 1
ATOM 1924 C CA . HIS A 1 243 ? 3.883 -1.363 10.714 1.00 88.19 243 HIS A CA 1
ATOM 1925 C C . HIS A 1 243 ? 3.632 -2.047 9.373 1.00 88.19 243 HIS A C 1
ATOM 1927 O O . HIS A 1 243 ? 2.791 -2.942 9.245 1.00 88.19 243 HIS A O 1
ATOM 1933 N N . GLN A 1 244 ? 4.340 -1.575 8.361 1.00 89.50 244 GLN A N 1
ATOM 1934 C CA . GLN A 1 244 ? 4.268 -2.016 6.988 1.00 89.50 244 GLN A CA 1
ATOM 1935 C C . GLN A 1 244 ? 5.681 -2.210 6.446 1.00 89.50 244 GLN A C 1
ATOM 1937 O O . GLN A 1 244 ? 6.598 -1.457 6.777 1.00 89.50 244 GLN A O 1
ATOM 1942 N N . ARG A 1 245 ? 5.826 -3.202 5.577 1.00 89.81 245 ARG A N 1
ATOM 1943 C CA . ARG A 1 245 ? 6.979 -3.369 4.696 1.00 89.81 245 ARG A CA 1
ATOM 1944 C C . ARG A 1 245 ? 6.507 -3.661 3.283 1.00 89.81 245 ARG A C 1
ATOM 1946 O O . ARG A 1 245 ? 5.351 -4.043 3.074 1.00 89.81 245 ARG A O 1
ATOM 1953 N N . THR A 1 246 ? 7.384 -3.472 2.315 1.00 83.00 246 THR A N 1
ATOM 1954 C CA . THR A 1 246 ? 7.085 -3.684 0.900 1.00 83.00 246 THR A CA 1
ATOM 1955 C C . THR A 1 246 ? 8.153 -4.558 0.259 1.00 83.00 246 THR A C 1
ATOM 1957 O O . THR A 1 246 ? 9.242 -4.742 0.797 1.00 83.00 246 THR A O 1
ATOM 1960 N N . ARG A 1 247 ? 7.830 -5.156 -0.883 1.00 83.88 247 ARG A N 1
ATOM 1961 C CA . ARG A 1 247 ? 8.815 -5.789 -1.761 1.00 83.88 247 ARG A CA 1
ATOM 1962 C C . ARG A 1 247 ? 8.441 -5.555 -3.210 1.00 83.88 247 ARG A C 1
ATOM 1964 O O . ARG A 1 247 ? 7.262 -5.436 -3.553 1.00 83.88 247 ARG A O 1
ATOM 1971 N N . LEU A 1 248 ? 9.453 -5.513 -4.063 1.00 76.31 248 LEU A N 1
ATOM 1972 C CA . LEU A 1 248 ? 9.282 -5.367 -5.501 1.00 76.31 248 LEU A CA 1
ATOM 1973 C C . LEU A 1 248 ? 9.499 -6.712 -6.179 1.00 76.31 248 LEU A C 1
ATOM 1975 O O . LEU A 1 248 ? 10.370 -7.491 -5.789 1.00 76.31 248 LEU A O 1
ATOM 1979 N N . ARG A 1 249 ? 8.729 -6.983 -7.228 1.00 73.88 249 ARG A N 1
ATOM 1980 C CA . ARG A 1 249 ? 9.079 -8.054 -8.156 1.00 73.88 249 ARG A CA 1
ATOM 1981 C C . ARG A 1 249 ? 10.083 -7.492 -9.157 1.00 73.88 249 ARG A C 1
ATOM 1983 O O . ARG A 1 249 ? 9.782 -6.514 -9.843 1.00 73.88 249 ARG A O 1
ATOM 1990 N N . LEU A 1 250 ? 11.258 -8.108 -9.250 1.00 65.81 250 LEU A N 1
ATOM 1991 C CA . LEU A 1 250 ? 12.226 -7.796 -10.296 1.00 65.81 250 LEU A CA 1
ATOM 1992 C C . LEU A 1 250 ? 12.202 -8.865 -11.385 1.00 65.81 250 LEU A C 1
ATOM 1994 O O . LEU A 1 250 ? 12.224 -10.066 -11.112 1.00 65.81 250 LEU A O 1
ATOM 1998 N N . GLY A 1 251 ? 12.260 -8.416 -12.637 1.00 63.00 251 GLY A N 1
ATOM 1999 C CA . GLY A 1 251 ? 12.763 -9.251 -13.720 1.00 63.00 251 GLY A CA 1
ATOM 2000 C C . GLY A 1 251 ? 14.290 -9.314 -13.640 1.00 63.00 251 GLY A C 1
ATOM 2001 O O . GLY A 1 251 ? 14.946 -8.281 -13.489 1.00 63.00 251 GLY A O 1
ATOM 2002 N N . LYS A 1 252 ? 14.877 -10.510 -13.745 1.00 60.31 252 LYS A N 1
ATOM 2003 C CA . LYS A 1 252 ? 16.325 -10.668 -13.965 1.00 60.31 252 LYS A CA 1
ATOM 2004 C C . LYS A 1 252 ? 16.550 -11.200 -15.368 1.00 60.31 252 LYS A C 1
ATOM 2006 O O . LYS A 1 252 ? 15.913 -12.166 -15.779 1.00 60.31 252 LYS A O 1
ATOM 2011 N N . THR A 1 253 ? 17.470 -10.598 -16.105 1.00 60.47 253 THR A N 1
ATOM 2012 C CA . THR A 1 253 ? 17.910 -11.167 -17.386 1.00 60.47 253 THR A CA 1
ATOM 2013 C C . THR A 1 253 ? 18.850 -12.355 -17.140 1.00 60.47 253 THR A C 1
ATOM 2015 O O . THR A 1 253 ? 19.458 -12.435 -16.067 1.00 60.47 253 THR A O 1
ATOM 2018 N N . PRO A 1 254 ? 19.007 -13.282 -18.105 1.00 60.47 254 PRO A N 1
ATOM 2019 C CA . PRO A 1 254 ? 19.963 -14.391 -18.004 1.00 60.47 254 PRO A CA 1
ATOM 2020 C C . PRO A 1 254 ? 21.405 -13.947 -17.711 1.00 60.47 254 PRO A C 1
ATOM 2022 O O . PRO A 1 254 ? 22.182 -14.704 -17.143 1.00 60.47 254 PRO A O 1
ATOM 2025 N N . GLU A 1 255 ? 21.741 -12.709 -18.068 1.00 69.81 255 GLU A N 1
ATOM 2026 C CA . GLU A 1 255 ? 23.063 -12.093 -17.923 1.00 69.81 255 GLU A CA 1
ATOM 2027 C C . GLU A 1 255 ? 23.228 -11.335 -16.589 1.00 69.81 255 GLU A C 1
ATOM 2029 O O . GLU A 1 255 ? 24.263 -10.724 -16.339 1.00 69.81 255 GLU A O 1
ATOM 2034 N N . GLY A 1 256 ? 22.219 -11.372 -15.709 1.00 61.50 256 GLY A N 1
ATOM 2035 C CA . GLY A 1 256 ? 22.279 -10.775 -14.372 1.00 61.50 256 GLY A CA 1
ATOM 2036 C C . GLY A 1 256 ? 21.919 -9.289 -14.304 1.00 61.50 256 GLY A C 1
ATOM 2037 O O . GLY A 1 256 ? 21.952 -8.714 -13.215 1.00 61.50 256 GLY A O 1
ATOM 2038 N N . PHE A 1 257 ? 21.524 -8.658 -15.414 1.00 63.56 257 PHE A N 1
ATOM 2039 C CA . PHE A 1 257 ? 21.017 -7.286 -15.384 1.00 63.56 257 PHE A CA 1
ATOM 2040 C C . PHE A 1 257 ? 19.617 -7.235 -14.767 1.00 63.56 257 PHE A C 1
ATOM 2042 O O . PHE A 1 257 ? 18.749 -8.054 -15.092 1.00 63.56 257 PHE A O 1
ATOM 2049 N N . VAL A 1 258 ? 19.418 -6.253 -13.886 1.00 59.16 258 VAL A N 1
ATOM 2050 C CA . VAL A 1 258 ? 18.129 -5.935 -13.266 1.00 59.16 258 VAL A CA 1
ATOM 2051 C C . VAL A 1 258 ? 17.252 -5.256 -14.311 1.00 59.16 258 VAL A C 1
ATOM 2053 O O . VAL A 1 258 ? 17.598 -4.184 -14.808 1.00 59.16 258 VAL A O 1
ATOM 2056 N N . CYS A 1 259 ? 16.132 -5.887 -14.656 1.00 62.22 259 CYS A N 1
ATOM 2057 C CA . CYS A 1 259 ? 15.127 -5.274 -15.514 1.00 62.22 259 CYS A CA 1
ATOM 2058 C C . CYS A 1 259 ? 14.466 -4.102 -14.785 1.00 62.22 259 CYS A C 1
ATOM 2060 O O . CYS A 1 259 ? 14.456 -4.063 -13.551 1.00 62.22 259 CYS A O 1
ATOM 2062 N N . GLN A 1 260 ? 13.896 -3.154 -15.536 1.00 56.94 260 GLN A N 1
ATOM 2063 C CA . GLN A 1 260 ? 13.042 -2.125 -14.938 1.00 56.94 260 GLN A CA 1
ATOM 2064 C C . GLN A 1 260 ? 12.018 -2.788 -14.002 1.00 56.94 260 GLN A C 1
ATOM 2066 O O . GLN A 1 260 ? 11.518 -3.867 -14.339 1.00 56.94 260 GLN A O 1
ATOM 2071 N N . PRO A 1 261 ? 11.740 -2.197 -12.824 1.00 54.88 261 PRO A N 1
ATOM 2072 C CA . PRO A 1 261 ? 10.821 -2.789 -11.865 1.00 54.88 261 PRO A CA 1
ATOM 2073 C C . PRO A 1 261 ? 9.486 -3.032 -12.564 1.00 54.88 261 PRO A C 1
ATOM 2075 O O . PRO A 1 261 ? 8.817 -2.091 -12.995 1.00 54.88 261 PRO A O 1
ATOM 2078 N N . SER A 1 262 ? 9.114 -4.305 -12.717 1.00 53.25 262 SER A N 1
ATOM 2079 C CA . SER A 1 262 ? 7.754 -4.656 -13.106 1.00 53.25 262 SER A CA 1
ATOM 2080 C C . SER A 1 262 ? 6.828 -4.005 -12.085 1.00 53.25 262 SER A C 1
ATOM 2082 O O . SER A 1 262 ? 7.072 -4.127 -10.886 1.00 53.25 262 SER A O 1
ATOM 2084 N N . LYS A 1 263 ? 5.786 -3.305 -12.547 1.00 56.16 263 LYS A N 1
ATOM 2085 C CA . LYS A 1 263 ? 4.838 -2.516 -11.730 1.00 56.16 263 LYS A CA 1
ATOM 2086 C C . LYS A 1 263 ? 4.118 -3.307 -10.614 1.00 56.16 263 LYS A C 1
ATOM 2088 O O . LYS A 1 263 ? 3.260 -2.767 -9.929 1.00 56.16 263 LYS A O 1
ATOM 2093 N N . SER A 1 264 ? 4.436 -4.584 -10.423 1.00 65.38 264 SER A N 1
ATOM 2094 C CA . SER A 1 264 ? 3.978 -5.410 -9.313 1.00 65.38 264 SER A CA 1
ATOM 2095 C C . SER A 1 264 ? 4.831 -5.168 -8.061 1.00 65.38 264 SER A C 1
ATOM 2097 O O . SER A 1 264 ? 5.948 -5.686 -7.942 1.00 65.38 264 SER A O 1
ATOM 2099 N N . PHE A 1 265 ? 4.276 -4.408 -7.119 1.00 74.50 265 PHE A N 1
ATOM 2100 C CA . PHE A 1 265 ? 4.748 -4.325 -5.739 1.00 74.50 265 PHE A CA 1
ATOM 2101 C C . PHE A 1 265 ? 3.802 -5.107 -4.823 1.00 74.50 265 PHE A C 1
ATOM 2103 O O . PHE A 1 265 ? 2.611 -5.244 -5.106 1.00 74.50 265 PHE A O 1
ATOM 2110 N N . GLU A 1 266 ? 4.332 -5.624 -3.723 1.00 83.00 266 GLU A N 1
ATOM 2111 C CA . GLU A 1 266 ? 3.552 -6.254 -2.661 1.00 83.00 266 GLU A CA 1
ATOM 2112 C C . GLU A 1 266 ? 3.829 -5.529 -1.348 1.00 83.00 266 GLU A C 1
ATOM 2114 O O . GLU A 1 266 ? 4.929 -5.013 -1.130 1.00 83.00 266 GLU A O 1
ATOM 2119 N N . HIS A 1 267 ? 2.825 -5.466 -0.480 1.00 86.31 267 HIS A N 1
ATOM 2120 C CA . HIS A 1 267 ? 2.959 -4.881 0.843 1.00 86.31 267 HIS A CA 1
ATOM 2121 C C . HIS A 1 267 ? 2.422 -5.841 1.896 1.00 86.31 267 HIS A C 1
ATOM 2123 O O . HIS A 1 267 ? 1.432 -6.531 1.676 1.00 86.31 267 HIS A O 1
ATOM 2129 N N . GLU A 1 268 ? 3.069 -5.849 3.053 1.00 92.00 268 GLU A N 1
ATOM 2130 C CA . GLU A 1 268 ? 2.649 -6.619 4.216 1.00 92.00 268 GLU A CA 1
ATOM 2131 C C . GLU A 1 268 ? 2.426 -5.660 5.381 1.00 92.00 268 GLU A C 1
ATOM 2133 O O . GLU A 1 268 ? 3.232 -4.755 5.604 1.00 92.00 268 GLU A O 1
ATOM 2138 N N . LYS A 1 269 ? 1.334 -5.852 6.125 1.00 88.38 269 LYS A N 1
ATOM 2139 C CA . LYS A 1 269 ? 0.995 -5.069 7.317 1.00 88.38 269 LYS A CA 1
ATOM 2140 C C . LYS A 1 269 ? 0.870 -5.995 8.512 1.00 88.38 269 LYS A C 1
ATOM 2142 O O . LYS A 1 269 ? 0.252 -7.049 8.410 1.00 88.38 269 LYS A O 1
ATOM 2147 N N . ARG A 1 270 ? 1.397 -5.568 9.655 1.00 87.56 270 ARG A N 1
ATOM 2148 C CA . ARG A 1 270 ? 1.241 -6.271 10.932 1.00 87.56 270 ARG A CA 1
ATOM 2149 C C . ARG A 1 270 ? 0.952 -5.281 12.045 1.00 87.56 270 ARG A C 1
ATOM 2151 O O . ARG A 1 270 ? 1.317 -4.107 11.955 1.00 87.56 270 ARG A O 1
ATOM 2158 N N . VAL A 1 271 ? 0.262 -5.751 13.077 1.00 85.75 271 VAL A N 1
ATOM 2159 C CA . VAL A 1 271 ? 0.120 -4.982 14.313 1.00 85.75 271 VAL A CA 1
ATOM 2160 C C . VAL A 1 271 ? 1.433 -5.073 15.067 1.00 85.75 271 VAL A C 1
ATOM 2162 O O . VAL A 1 271 ? 2.091 -6.114 15.054 1.00 85.75 271 VAL A O 1
ATOM 2165 N N . CYS A 1 272 ? 1.840 -3.975 15.682 1.00 85.94 272 CYS A N 1
ATOM 2166 C CA . CYS A 1 272 ? 3.114 -3.924 16.361 1.00 85.94 272 CYS A CA 1
ATOM 2167 C C . CYS A 1 272 ? 3.009 -3.522 17.820 1.00 85.94 272 CYS A C 1
ATOM 2169 O O . CYS A 1 272 ? 2.040 -2.903 18.258 1.00 85.94 272 CYS A O 1
ATOM 2171 N N . ASN A 1 273 ? 4.061 -3.890 18.551 1.00 84.69 273 ASN A N 1
ATOM 2172 C CA . ASN A 1 273 ? 4.192 -3.732 19.992 1.00 84.69 273 ASN A CA 1
ATOM 2173 C C . ASN A 1 273 ? 3.029 -4.390 20.750 1.00 84.69 273 ASN A C 1
ATOM 2175 O O . ASN A 1 273 ? 2.249 -3.690 21.394 1.00 84.69 273 ASN A O 1
ATOM 2179 N N . PRO A 1 274 ? 2.912 -5.733 20.685 1.00 79.75 274 PRO A N 1
ATOM 2180 C CA . PRO A 1 274 ? 1.785 -6.469 21.264 1.00 79.75 274 PRO A CA 1
ATOM 2181 C C . PRO A 1 274 ? 1.709 -6.345 22.792 1.00 79.75 274 PRO A C 1
ATOM 2183 O O . PRO A 1 274 ? 0.658 -6.573 23.380 1.00 79.75 274 PRO A O 1
ATOM 2186 N N . SER A 1 275 ? 2.803 -5.948 23.446 1.00 80.75 275 SER A N 1
ATOM 2187 C CA . SER A 1 275 ? 2.831 -5.740 24.889 1.00 80.75 275 SER A CA 1
ATOM 2188 C C . SER A 1 275 ? 1.944 -4.559 25.299 1.00 80.75 275 SER A C 1
ATOM 2190 O O . SER A 1 275 ? 2.086 -3.465 24.737 1.00 80.75 275 SER A O 1
ATOM 2192 N N . PRO A 1 276 ? 1.066 -4.727 26.303 1.00 75.44 276 PRO A N 1
ATOM 2193 C CA . PRO A 1 276 ? 0.287 -3.622 26.840 1.00 75.44 276 PRO A CA 1
ATOM 2194 C C . PRO A 1 276 ? 1.207 -2.549 27.426 1.00 75.44 276 PRO A C 1
ATOM 2196 O O . PRO A 1 276 ? 2.262 -2.837 27.993 1.00 75.44 276 PRO A O 1
ATOM 2199 N N . CYS A 1 277 ? 0.799 -1.290 27.297 1.00 75.75 277 CYS A N 1
ATOM 2200 C CA . CYS A 1 277 ? 1.482 -0.183 27.954 1.00 75.75 277 CYS A CA 1
ATOM 2201 C C . CYS A 1 277 ? 1.270 -0.284 29.473 1.00 75.75 277 CYS A C 1
ATOM 2203 O O . CYS A 1 277 ? 0.133 -0.262 29.935 1.00 75.75 277 CYS A O 1
ATOM 2205 N N . VAL A 1 278 ? 2.353 -0.376 30.251 1.00 74.44 278 VAL A N 1
ATOM 2206 C CA . VAL A 1 278 ? 2.291 -0.552 31.720 1.00 74.44 278 VAL A CA 1
ATOM 2207 C C . VAL A 1 278 ? 2.253 0.792 32.473 1.00 74.44 278 VAL A C 1
ATOM 2209 O O . VAL A 1 278 ? 2.140 0.826 33.695 1.00 74.44 278 VAL A O 1
ATOM 2212 N N . THR A 1 279 ? 2.344 1.937 31.790 1.00 65.75 279 THR A N 1
ATOM 2213 C CA . THR A 1 279 ? 2.552 3.223 32.475 1.00 65.75 279 THR A CA 1
ATOM 2214 C C . THR A 1 279 ? 1.260 3.964 32.831 1.00 65.75 279 THR A C 1
ATOM 2216 O O . THR A 1 279 ? 0.355 4.150 32.021 1.00 65.75 279 THR A O 1
ATOM 2219 N N . ASN A 1 280 ? 1.237 4.450 34.075 1.00 58.22 280 ASN A N 1
ATOM 2220 C CA . ASN A 1 280 ? 0.156 5.137 34.793 1.00 58.22 280 ASN A CA 1
ATOM 2221 C C . ASN A 1 280 ? -0.175 6.559 34.272 1.00 58.22 280 ASN A C 1
ATOM 2223 O O . ASN A 1 280 ? -0.306 7.497 35.055 1.00 58.22 280 ASN A O 1
ATOM 2227 N N . GLY A 1 281 ? -0.302 6.760 32.957 1.00 57.81 281 GLY A N 1
ATOM 2228 C CA . GLY A 1 281 ? -0.748 8.063 32.439 1.00 57.81 281 GLY A CA 1
ATOM 2229 C C . GLY A 1 281 ? -0.355 8.425 31.012 1.00 57.81 281 GLY A C 1
ATOM 2230 O O . GLY A 1 281 ? -0.641 9.542 30.587 1.00 57.81 281 GLY A O 1
ATOM 2231 N N . THR A 1 282 ? 0.285 7.534 30.251 1.00 57.81 282 THR A N 1
ATOM 2232 C CA . THR A 1 282 ? 0.438 7.772 28.809 1.00 57.81 282 THR A CA 1
ATOM 2233 C C . THR A 1 282 ? -0.847 7.366 28.093 1.00 57.81 282 THR A C 1
ATOM 2235 O O . THR A 1 282 ? -1.474 6.371 28.455 1.00 57.81 282 THR A O 1
ATOM 2238 N N . LYS A 1 283 ? -1.278 8.162 27.104 1.00 62.22 283 LYS A N 1
ATOM 2239 C CA . LYS A 1 283 ? -2.434 7.845 26.252 1.00 62.22 283 LYS A CA 1
ATOM 2240 C C . LYS A 1 283 ? -2.194 6.495 25.575 1.00 62.22 283 LYS A C 1
ATOM 2242 O O . LYS A 1 283 ? -1.473 6.409 24.585 1.00 62.22 283 LYS A O 1
ATOM 2247 N N . THR A 1 284 ? -2.773 5.440 26.135 1.00 69.12 284 THR A N 1
ATOM 2248 C CA . THR A 1 284 ? -2.831 4.128 25.488 1.00 69.12 284 THR A CA 1
ATOM 2249 C C . THR A 1 284 ? -3.911 4.173 24.405 1.00 69.12 284 THR A C 1
ATOM 2251 O O . THR A 1 284 ? -4.827 4.990 24.481 1.00 69.12 284 THR A O 1
ATOM 2254 N N . CYS A 1 285 ? -3.864 3.308 23.390 1.00 71.69 285 CYS A N 1
ATOM 2255 C CA . CYS A 1 285 ? -4.985 3.222 22.439 1.00 71.69 285 CYS A CA 1
ATOM 2256 C C . CYS A 1 285 ? -6.281 2.702 23.059 1.00 71.69 285 CYS A C 1
ATOM 2258 O O . CYS A 1 285 ? -7.330 2.840 22.439 1.00 71.69 285 CYS A O 1
ATOM 2260 N N . CYS A 1 286 ? -6.226 2.152 24.273 1.00 75.06 286 CYS A N 1
ATOM 2261 C CA . CYS A 1 286 ? -7.415 1.859 25.055 1.00 75.06 286 CYS A CA 1
ATOM 2262 C C . CYS A 1 286 ? -7.869 3.068 25.883 1.00 75.06 286 CYS A C 1
ATOM 2264 O O . CYS A 1 286 ? -8.479 2.877 26.932 1.00 75.06 286 CYS A O 1
ATOM 2266 N N . ASP A 1 287 ? -7.578 4.307 25.473 1.00 76.38 287 ASP A N 1
ATOM 2267 C CA . ASP A 1 287 ? -8.123 5.474 26.166 1.00 76.38 287 ASP A CA 1
ATOM 2268 C C . ASP A 1 287 ? -9.663 5.375 26.212 1.00 76.38 287 ASP A C 1
ATOM 2270 O O . ASP A 1 287 ? -10.327 5.049 25.223 1.00 76.38 287 ASP A O 1
ATOM 2274 N N . GLY A 1 288 ? -10.233 5.528 27.408 1.00 75.50 288 GLY A N 1
ATOM 2275 C CA . GLY A 1 288 ? -11.656 5.267 27.676 1.00 75.50 288 GLY A CA 1
ATOM 2276 C C . GLY A 1 288 ? -12.092 3.791 27.792 1.00 75.50 288 GLY A C 1
ATOM 2277 O O . GLY A 1 288 ? -13.230 3.546 28.182 1.00 75.50 288 GLY A O 1
ATOM 2278 N N . HIS A 1 289 ? -11.216 2.814 27.550 1.00 78.25 289 HIS A N 1
ATOM 2279 C CA . HIS A 1 289 ? -11.491 1.368 27.589 1.00 78.25 289 HIS A CA 1
ATOM 2280 C C . HIS A 1 289 ? -10.658 0.663 28.684 1.00 78.25 289 HIS A C 1
ATOM 2282 O O . HIS A 1 289 ? -9.713 1.232 29.233 1.00 78.25 289 HIS A O 1
ATOM 2288 N N . LYS A 1 290 ? -11.011 -0.577 29.045 1.00 78.62 290 LYS A N 1
ATOM 2289 C CA . LYS A 1 290 ? -10.186 -1.472 29.876 1.00 78.62 290 LYS A CA 1
ATOM 2290 C C . LYS A 1 290 ? -9.384 -2.401 28.968 1.00 78.62 290 LYS A C 1
ATOM 2292 O O . LYS A 1 290 ? -9.894 -2.876 27.959 1.00 78.62 290 LYS A O 1
ATOM 2297 N N . VAL A 1 291 ? -8.137 -2.677 29.336 1.00 77.06 291 VAL A N 1
ATOM 2298 C CA . VAL A 1 291 ? -7.338 -3.721 28.684 1.00 77.06 291 VAL A CA 1
ATOM 2299 C C . VAL 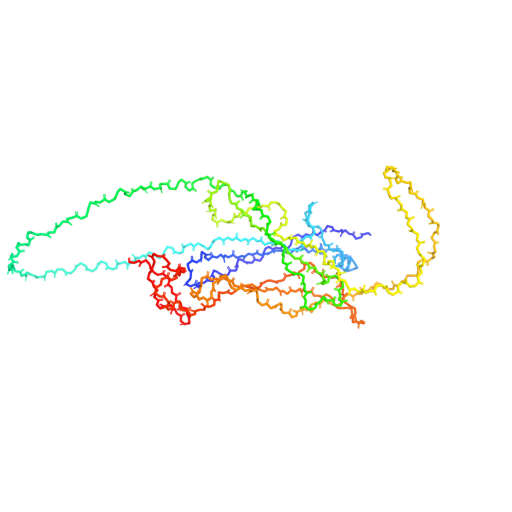A 1 291 ? -7.825 -5.076 29.194 1.00 77.06 291 VAL A C 1
ATOM 2301 O O . VAL A 1 291 ? -7.800 -5.318 30.400 1.00 77.06 291 VAL A O 1
ATOM 2304 N N . ALA A 1 292 ? -8.263 -5.948 28.292 1.00 77.62 292 ALA A N 1
ATOM 2305 C CA . ALA A 1 292 ? -8.577 -7.342 28.583 1.00 77.62 292 ALA A CA 1
ATOM 2306 C C . ALA A 1 292 ? -7.645 -8.272 27.795 1.00 77.62 292 ALA A C 1
ATOM 2308 O O . ALA A 1 292 ? -7.130 -7.905 26.736 1.00 77.62 292 ALA A O 1
ATOM 2309 N N . ALA A 1 293 ? -7.414 -9.473 28.325 1.00 77.75 293 ALA A N 1
ATOM 2310 C CA . ALA A 1 293 ? -6.647 -10.499 27.628 1.00 77.75 293 ALA A CA 1
ATOM 2311 C C . ALA A 1 293 ? -7.383 -10.916 26.343 1.00 77.75 293 ALA A C 1
ATOM 2313 O O . ALA A 1 293 ? -8.579 -11.203 26.388 1.00 77.75 293 ALA A O 1
ATOM 2314 N N . GLY A 1 294 ? -6.677 -10.902 25.211 1.00 71.81 294 GLY A N 1
ATOM 2315 C CA . GLY A 1 294 ? -7.139 -11.471 23.947 1.00 71.81 294 GLY A CA 1
ATOM 2316 C C . GLY A 1 294 ? -6.628 -12.901 23.776 1.00 71.81 294 GLY A C 1
ATOM 2317 O O . GLY A 1 294 ? -5.918 -13.429 24.635 1.00 71.81 294 GLY A O 1
ATOM 2318 N N . GLU A 1 295 ? -6.971 -13.541 22.659 1.00 71.62 295 GLU A N 1
ATOM 2319 C CA . GLU A 1 295 ? -6.398 -14.845 22.325 1.00 71.62 295 GLU A CA 1
ATOM 2320 C C . GLU A 1 295 ? -4.913 -14.701 21.938 1.00 71.62 295 GLU A C 1
ATOM 2322 O O . GLU A 1 295 ? -4.515 -13.829 21.157 1.00 71.62 295 GLU A O 1
ATOM 2327 N N . GLY A 1 296 ? -4.063 -15.557 22.511 1.00 73.88 296 GLY A N 1
ATOM 2328 C CA . GLY A 1 296 ? -2.625 -15.574 22.239 1.00 73.88 296 GLY A CA 1
ATOM 2329 C C . GLY A 1 296 ? -1.852 -14.432 22.912 1.00 73.88 296 GLY A C 1
ATOM 2330 O O . GLY A 1 296 ? -1.997 -14.181 24.104 1.00 73.88 296 GLY A O 1
ATOM 2331 N N . VAL A 1 297 ? -0.980 -13.759 22.152 1.00 60.84 297 VAL A N 1
ATOM 2332 C CA . VAL A 1 297 ? -0.173 -12.607 22.620 1.00 60.84 297 VAL A CA 1
ATOM 2333 C C . VAL A 1 297 ? -0.886 -11.266 22.437 1.00 60.84 297 VAL A C 1
ATOM 2335 O O . VAL A 1 297 ? -0.259 -10.209 22.502 1.00 60.84 297 VAL A O 1
ATOM 2338 N N . THR A 1 298 ? -2.184 -11.297 22.146 1.00 69.25 298 THR A N 1
ATOM 2339 C CA . THR A 1 298 ? -2.964 -10.095 21.874 1.00 69.25 298 THR A CA 1
ATOM 2340 C C . THR A 1 298 ? -3.712 -9.652 23.122 1.00 69.25 298 THR A C 1
ATOM 2342 O O . THR A 1 298 ? -4.046 -10.443 24.003 1.00 69.25 298 THR A O 1
ATOM 2345 N N . PHE A 1 299 ? -3.978 -8.358 23.209 1.00 77.31 299 PHE A N 1
ATOM 2346 C CA . PHE A 1 299 ? -4.927 -7.818 24.164 1.00 77.31 299 PHE A CA 1
ATOM 2347 C C . PHE A 1 299 ? -5.969 -7.003 23.408 1.00 77.31 299 PHE A C 1
ATOM 2349 O O . PHE A 1 299 ? -5.716 -6.520 22.300 1.00 77.31 299 PHE A O 1
ATOM 2356 N N . ILE A 1 300 ? -7.137 -6.853 24.018 1.00 74.38 300 ILE A N 1
ATOM 2357 C CA . ILE A 1 300 ? -8.275 -6.143 23.441 1.00 74.38 300 ILE A CA 1
ATOM 2358 C C . ILE A 1 300 ? -8.680 -4.980 24.349 1.00 74.38 300 ILE A C 1
ATOM 2360 O O . ILE A 1 300 ? -8.605 -5.070 25.576 1.00 74.38 300 ILE A O 1
ATOM 2364 N N . CYS A 1 301 ? -9.099 -3.869 23.744 1.00 77.50 301 CYS A N 1
ATOM 2365 C CA . CYS A 1 301 ? -9.708 -2.757 24.465 1.00 77.50 301 CYS A CA 1
ATOM 2366 C C . CYS A 1 301 ? -11.210 -3.037 24.600 1.00 77.50 301 CYS A C 1
ATOM 2368 O O . CYS A 1 301 ? -11.927 -3.006 23.602 1.00 77.50 301 CYS A O 1
ATOM 2370 N N . VAL A 1 302 ? -11.694 -3.303 25.812 1.00 77.44 302 VAL A N 1
ATOM 2371 C CA . VAL A 1 302 ? -13.126 -3.510 26.086 1.00 77.44 302 VAL A CA 1
ATOM 2372 C C . VAL A 1 302 ? -13.747 -2.256 26.708 1.00 77.44 302 VAL A C 1
ATOM 2374 O O . VAL A 1 302 ? -13.068 -1.562 27.469 1.00 77.44 302 VAL A O 1
ATOM 2377 N N . PRO A 1 303 ? -15.012 -1.919 26.403 1.00 78.00 303 PRO A N 1
ATOM 2378 C CA . PRO A 1 303 ? -15.707 -0.819 27.070 1.00 78.00 303 PRO A CA 1
ATOM 2379 C C . PRO A 1 303 ? -15.666 -0.973 28.600 1.00 78.00 303 PRO A C 1
ATOM 2381 O O . PRO A 1 303 ? -15.636 -2.094 29.113 1.00 78.00 303 PRO A O 1
ATOM 2384 N N . LYS A 1 304 ? -15.593 0.150 29.324 1.00 75.81 304 LYS A N 1
ATOM 2385 C CA . LYS A 1 304 ? -15.527 0.166 30.795 1.00 75.81 304 LYS A CA 1
ATOM 2386 C C . LYS A 1 304 ? -16.784 -0.371 31.461 1.00 75.81 304 LYS A C 1
ATOM 2388 O O . LYS A 1 304 ? -17.885 -0.080 30.957 1.00 75.81 304 LYS A O 1
#

pLDDT: mean 70.43, std 17.77, range [31.33, 96.5]

Sequence (304 aa):
MCDSEGEWSQWTSWEECSQEISVVREQSSRSRECISKPDQPMECIEFARTHGLVCDDEEIYPKRIENRDCPQQNMVHELFVDNGQSRDKPMERSYDDPNSSSPQPYPSESIISNTSNCGLTGTWSEWSEWEDCPNPPSKNASKNVRERYRSCKGIPDHCRPTVGYRCSGEFVQYAACSFKGLPRNDTAGHLTTTMASYLSFTTTTVPGKPVSTSKPMICRENAWEDWTEWNKCPMECGNCGKHQRTRLRLGKTPEGFVCQPSKSFEHEKRVCNPSPCVTNGTKTCCDGHKVAAGEGVTFICVPK

Foldseek 3Di:
DADLAFAKDDKDPWDDFPPPPDPDFTKTKIKIFGAHDPPTDPVNRVVCVVPAHDHDDDDRDGMDMDMDTDPPPPPPPPPPPPPDDDDDDDDDDDDDDPDDPDDDDDDDPPPPPPLPDWDQAFDKDDKDDKDDFDVVQDPDQVNRKIKIFIDTATPPGPHDDPRHHDYPDDRMDIDGDDPPDDPPPPPDDDDDDDDDDDDDDDDDDDDDDDDDDDDDFDFDWDDKDDKDDWDDFPDQAALQGKIKIKIFTWGATPVGDTDDTDPDMDMDIDRDHQHHDPDDDDDHVLVQFDWADDPDSHIDTHHD

InterPro domains:
  IPR000884 Thrombospondin type-1 (TSP1) repeat [PS50092] (221-278)
  IPR000884 Thrombospondin type-1 (TSP1) repeat [SM00209] (8-76)
  IPR000884 Thrombospondin type-1 (TSP1) repeat [SM00209] (124-183)
  IPR000884 Thrombospondin type-1 (TSP1) repeat [SM00209] (224-278)
  IPR036383 Thrombospondin type-1 repeat superfamily [G3DSA:2.20.100.10] (4-75)
  IPR036383 Thrombospondin type-1 repeat superfamily [G3DSA:2.20.100.10] (121-180)
  IPR036383 Thrombospondin type-1 repeat superfamily [SSF82895] (122-177)
  IPR036383 Thrombospondin type-1 repeat superfamily [SSF82895] (221-277)
  IPR052065 Complement and asymmetry regulator [PTHR22906] (5-190)

Radius of gyration: 30.77 Å; chains: 1; bounding box: 80×56×97 Å

Secondary structure (DSSP, 8-state):
----B-EEPPPPPPPP-----SSSPPEEEEEEEEE--TTS-HHHHHHHHHH--B-STT---SEEEEEEEPP------------------------------PPP----------GGG--SBEEEPPPPPPPPPPSSPPSSGGG-EEEEE--EEESSTT---TT--B-SS-SEEEEEPP---------S-----------------PPPPP-------PPEEEEEPPPPPPPPPSSSSSS-EEEEEEEEEEEE-TTSPBPP--S-EEEEEEEE--SPP--TTS--TTTTEEEEE-STT-EEEEE-

Organism: Steinernema carpocapsae (NCBI:txid34508)